Protein AF-A0A1Q6LBP8-F1 (afdb_monomer_lite)

Structure (mmCIF, N/CA/C/O backbone):
data_AF-A0A1Q6LBP8-F1
#
_entry.id   AF-A0A1Q6LBP8-F1
#
loop_
_atom_site.group_PDB
_atom_site.id
_atom_site.type_symbol
_atom_site.label_atom_id
_atom_site.label_alt_id
_atom_site.label_comp_id
_atom_site.label_asym_id
_atom_site.label_entity_id
_atom_site.label_seq_id
_atom_site.pdbx_PDB_ins_code
_atom_site.Cartn_x
_atom_site.Cartn_y
_atom_site.Cartn_z
_atom_site.occupancy
_atom_site.B_iso_or_equiv
_atom_site.auth_seq_id
_atom_site.auth_comp_id
_atom_site.auth_asym_id
_atom_site.auth_atom_id
_atom_site.pdbx_PDB_model_num
ATOM 1 N N . MET A 1 1 ? 20.857 4.014 -23.657 1.00 54.41 1 MET A N 1
ATOM 2 C CA . MET A 1 1 ? 22.178 4.628 -23.956 1.00 54.41 1 MET A CA 1
ATOM 3 C C . MET A 1 1 ? 21.878 6.087 -24.241 1.00 54.41 1 MET A C 1
ATOM 5 O O . MET A 1 1 ? 21.266 6.352 -25.264 1.00 54.41 1 MET A O 1
ATOM 9 N N . ARG A 1 2 ? 22.203 7.001 -23.316 1.00 67.88 2 ARG A N 1
ATOM 10 C CA . ARG A 1 2 ? 21.764 8.406 -23.390 1.00 67.88 2 ARG A CA 1
ATOM 11 C C . ARG A 1 2 ? 22.527 9.159 -24.475 1.00 67.88 2 ARG A C 1
ATOM 13 O O . ARG A 1 2 ? 23.544 9.774 -24.177 1.00 67.88 2 ARG A O 1
ATOM 20 N N . ALA A 1 3 ? 22.051 9.079 -25.712 1.00 84.75 3 ALA A N 1
ATOM 21 C CA . ALA A 1 3 ? 22.540 9.935 -26.779 1.00 84.75 3 ALA A CA 1
ATOM 22 C C . ALA A 1 3 ? 22.036 11.362 -26.537 1.00 84.75 3 ALA A C 1
ATOM 24 O O . ALA A 1 3 ? 20.840 11.584 -26.333 1.00 84.75 3 ALA A O 1
ATOM 25 N N . THR A 1 4 ? 22.936 12.337 -26.530 1.00 91.94 4 THR A N 1
ATOM 26 C CA . THR A 1 4 ? 22.534 13.744 -26.462 1.00 91.94 4 THR A CA 1
ATOM 27 C C . THR A 1 4 ? 22.031 14.212 -27.825 1.00 91.94 4 THR A C 1
ATOM 29 O O . THR A 1 4 ? 22.387 13.653 -28.863 1.00 91.94 4 THR A O 1
ATOM 32 N N . TYR A 1 5 ? 21.219 15.271 -27.841 1.00 92.38 5 TYR A N 1
ATOM 33 C CA . TYR A 1 5 ? 20.787 15.890 -29.095 1.00 92.38 5 TYR A CA 1
ATOM 34 C C . TYR A 1 5 ? 21.986 16.256 -29.985 1.00 92.38 5 TYR A C 1
ATOM 36 O O . TYR A 1 5 ? 21.962 15.992 -31.183 1.00 92.38 5 TYR A O 1
ATOM 44 N N . GLN A 1 6 ? 23.058 16.781 -29.381 1.00 91.94 6 GLN A N 1
ATOM 45 C CA . GLN A 1 6 ? 24.276 17.160 -30.092 1.00 91.94 6 GLN A CA 1
ATOM 46 C C . GLN A 1 6 ? 24.981 15.950 -30.720 1.00 91.94 6 GLN A C 1
ATOM 48 O O . GLN A 1 6 ? 25.321 15.980 -31.897 1.00 91.94 6 GLN A O 1
ATOM 53 N N . GLU A 1 7 ? 25.109 14.842 -29.988 1.00 92.56 7 GLU A N 1
ATOM 54 C CA . GLU A 1 7 ? 25.683 13.604 -30.532 1.00 92.56 7 GLU A CA 1
ATOM 55 C C . GLU A 1 7 ? 24.862 13.040 -31.699 1.00 92.56 7 GLU A C 1
ATOM 57 O O . GLU A 1 7 ? 25.430 12.486 -32.641 1.00 92.56 7 GLU A O 1
ATOM 62 N N . ILE A 1 8 ? 23.531 13.162 -31.651 1.00 92.75 8 ILE A N 1
ATOM 63 C CA . ILE A 1 8 ? 22.650 12.747 -32.750 1.00 92.75 8 ILE A CA 1
ATOM 64 C C . ILE A 1 8 ? 22.878 13.645 -33.965 1.00 92.75 8 ILE A C 1
ATOM 66 O O . ILE A 1 8 ? 23.109 13.129 -35.059 1.00 92.75 8 ILE A O 1
ATOM 70 N N . THR A 1 9 ? 22.873 14.970 -33.786 1.00 92.00 9 THR A N 1
ATOM 71 C CA . THR A 1 9 ? 23.117 15.903 -34.892 1.00 92.00 9 THR A CA 1
ATOM 72 C C . THR A 1 9 ? 24.504 15.726 -35.498 1.00 92.00 9 THR A C 1
ATOM 74 O O . THR A 1 9 ? 24.627 15.730 -36.720 1.00 92.00 9 THR A O 1
ATOM 77 N N . ASP A 1 10 ? 25.531 15.503 -34.678 1.00 92.00 10 ASP A N 1
ATOM 78 C CA . ASP A 1 10 ? 26.909 15.328 -35.141 1.00 92.00 10 ASP A CA 1
ATOM 79 C C . ASP A 1 10 ? 27.056 14.030 -35.943 1.00 92.00 10 ASP A C 1
ATOM 81 O O . ASP A 1 10 ? 27.633 14.040 -37.030 1.00 92.00 10 ASP A O 1
ATOM 85 N N . LYS A 1 11 ? 26.450 12.926 -35.480 1.00 92.56 11 LYS A N 1
ATOM 86 C CA . LYS A 1 11 ? 26.413 11.660 -36.232 1.00 92.56 11 LYS A CA 1
ATOM 87 C C . LYS A 1 11 ? 25.665 11.792 -37.554 1.00 92.56 11 LYS A C 1
ATOM 89 O O . LYS A 1 11 ? 26.131 11.275 -38.565 1.00 92.56 11 LYS A O 1
ATOM 94 N N . MET A 1 12 ? 24.521 12.477 -37.560 1.00 92.31 12 MET A N 1
ATOM 95 C CA . MET A 1 12 ? 23.746 12.712 -38.783 1.00 92.31 12 MET A CA 1
ATOM 96 C C . MET A 1 12 ? 24.530 13.554 -39.794 1.00 92.31 12 MET A C 1
ATOM 98 O O . MET A 1 12 ? 24.535 13.236 -40.980 1.00 92.31 12 MET A O 1
ATOM 102 N N . ARG A 1 13 ? 25.212 14.608 -39.331 1.00 91.06 13 ARG A N 1
ATOM 103 C CA . ARG A 1 13 ? 26.040 15.484 -40.172 1.00 91.06 13 ARG A CA 1
ATOM 104 C C . ARG A 1 13 ? 27.257 14.756 -40.729 1.00 91.06 13 ARG A C 1
ATOM 106 O O . ARG A 1 13 ? 27.530 14.891 -41.916 1.00 91.06 13 ARG A O 1
ATOM 113 N N . ALA A 1 14 ? 27.943 13.963 -39.905 1.00 92.31 14 ALA A N 1
ATOM 114 C CA . ALA A 1 14 ? 29.064 13.138 -40.345 1.00 92.31 14 ALA A CA 1
ATOM 115 C C . ALA A 1 14 ? 28.626 12.136 -41.424 1.00 92.31 14 ALA A C 1
ATOM 117 O O . ALA A 1 14 ? 29.206 12.111 -42.502 1.00 92.31 14 ALA A O 1
ATOM 118 N N . ALA A 1 15 ? 27.534 11.399 -41.188 1.00 92.12 15 ALA A N 1
ATOM 119 C CA . ALA A 1 15 ? 27.007 10.439 -42.158 1.00 92.12 15 ALA A CA 1
ATOM 120 C C . ALA A 1 15 ? 26.568 11.097 -43.480 1.00 92.12 15 ALA A C 1
ATOM 122 O O . ALA A 1 15 ? 26.724 10.504 -44.545 1.00 92.12 15 ALA A O 1
ATOM 123 N N . PHE A 1 16 ? 26.027 12.318 -43.428 1.00 91.50 16 PHE A N 1
ATOM 124 C CA . PHE A 1 16 ? 25.689 13.079 -44.630 1.00 91.50 16 PHE A CA 1
ATOM 125 C C . PHE A 1 16 ? 26.940 13.513 -45.402 1.00 91.50 16 PHE A C 1
ATOM 127 O O . PHE A 1 16 ? 27.018 13.293 -46.610 1.00 91.50 16 PHE A O 1
ATOM 134 N N . PHE A 1 17 ? 27.937 14.065 -44.704 1.00 92.25 17 PHE A N 1
ATOM 135 C CA . PHE A 1 17 ? 29.205 14.463 -45.312 1.00 92.25 17 PHE A CA 1
ATOM 136 C C . PHE A 1 17 ? 29.926 13.271 -45.955 1.00 92.25 17 PHE A C 1
ATOM 138 O O . PHE A 1 17 ? 30.396 13.384 -47.082 1.00 92.25 17 PHE A O 1
ATOM 145 N N . ASP A 1 18 ? 29.944 12.110 -45.301 1.00 93.75 18 ASP A N 1
ATOM 146 C CA . ASP A 1 18 ? 30.548 10.893 -45.855 1.00 93.75 18 ASP A CA 1
ATOM 147 C C . ASP A 1 18 ? 29.831 10.405 -47.129 1.00 93.75 18 ASP A C 1
ATOM 149 O O . ASP A 1 18 ? 30.452 9.794 -47.999 1.00 93.75 18 ASP A O 1
ATOM 153 N N . ALA A 1 19 ? 28.529 10.678 -47.261 1.00 92.44 19 ALA A N 1
ATOM 154 C CA . ALA A 1 19 ? 27.726 10.239 -48.398 1.00 92.44 19 ALA A CA 1
ATOM 155 C C . ALA A 1 19 ? 27.832 11.160 -49.626 1.00 92.44 19 ALA A C 1
ATOM 157 O O . ALA A 1 19 ? 27.788 10.663 -50.752 1.00 92.44 19 ALA A O 1
ATOM 158 N N . CYS A 1 20 ? 27.936 12.482 -49.440 1.00 91.19 20 CYS A N 1
ATOM 159 C CA . CYS A 1 20 ? 27.901 13.442 -50.555 1.00 91.19 20 CYS A CA 1
ATOM 160 C C . CYS A 1 20 ? 29.020 14.497 -50.561 1.00 91.19 20 CYS A C 1
ATOM 162 O O . CYS A 1 20 ? 29.106 15.269 -51.511 1.00 91.19 20 CYS A O 1
ATOM 164 N N . GLY A 1 21 ? 29.880 14.542 -49.542 1.00 89.12 21 GLY A N 1
ATOM 165 C CA . GLY A 1 21 ? 30.997 15.489 -49.431 1.00 89.12 21 GLY A CA 1
ATOM 166 C C . GLY A 1 21 ? 30.598 16.929 -49.086 1.00 89.12 21 GLY A C 1
ATOM 167 O O . GLY A 1 21 ? 31.465 17.798 -49.006 1.00 89.12 21 GLY A O 1
ATOM 168 N N . GLU A 1 22 ? 29.310 17.196 -48.867 1.00 87.62 22 GLU A N 1
ATOM 169 C CA . GLU A 1 22 ? 28.782 18.518 -48.519 1.00 87.62 22 GLU A CA 1
ATOM 170 C C . GLU A 1 22 ? 28.437 18.610 -47.031 1.00 87.62 22 GLU A C 1
ATOM 172 O O . GLU A 1 22 ? 28.137 17.608 -46.377 1.00 87.62 22 GLU A O 1
ATOM 177 N N . LYS A 1 23 ? 28.453 19.828 -46.477 1.00 86.69 23 LYS A N 1
ATOM 178 C CA . LYS A 1 23 ? 28.042 20.074 -45.092 1.00 86.69 23 LYS A CA 1
ATOM 179 C C . LYS A 1 23 ? 26.621 20.640 -45.064 1.00 86.69 23 LYS A C 1
ATOM 181 O O . LYS A 1 23 ? 26.371 21.653 -45.712 1.00 86.69 23 LYS A O 1
ATOM 186 N N . PRO A 1 24 ? 25.698 20.074 -44.260 1.00 82.12 24 PRO A N 1
ATOM 187 C CA . PRO A 1 24 ? 24.334 20.595 -44.153 1.00 82.12 24 PRO A CA 1
ATOM 188 C C . PRO A 1 24 ? 24.275 22.054 -43.687 1.00 82.12 24 PRO A C 1
ATOM 190 O O . PRO A 1 24 ? 23.343 22.768 -44.033 1.00 82.12 24 PRO A O 1
ATOM 193 N N . GLU A 1 25 ? 25.273 22.496 -42.918 1.00 83.38 25 GLU A N 1
ATOM 194 C CA . GLU A 1 25 ? 25.382 23.857 -42.373 1.00 83.38 25 GLU A CA 1
ATOM 195 C C . GLU A 1 25 ? 25.529 24.928 -43.458 1.00 83.38 25 GLU A C 1
ATOM 197 O O . GLU A 1 25 ? 25.097 26.063 -43.264 1.00 83.38 25 GLU A O 1
ATOM 202 N N . ASP A 1 26 ? 26.076 24.548 -44.614 1.00 86.50 26 ASP A N 1
ATOM 203 C CA . ASP A 1 26 ? 26.239 25.434 -45.763 1.00 86.50 26 ASP A CA 1
ATOM 204 C C . ASP A 1 26 ? 24.917 25.581 -46.557 1.00 86.50 26 ASP A C 1
ATOM 206 O O . ASP A 1 26 ? 24.822 26.397 -47.475 1.00 86.50 26 ASP A O 1
ATOM 210 N N . LEU A 1 27 ? 23.870 24.823 -46.186 1.00 87.31 27 LEU A N 1
ATOM 211 C CA . LEU A 1 27 ? 22.571 24.734 -46.861 1.00 87.31 27 LEU A CA 1
ATOM 212 C C . LEU A 1 27 ? 21.407 24.989 -45.870 1.00 87.31 27 LEU A C 1
ATOM 214 O O . LEU A 1 27 ? 20.879 24.048 -45.273 1.00 87.31 27 LEU A O 1
ATOM 218 N N . PRO A 1 28 ? 20.924 26.239 -45.711 1.00 85.44 28 PRO A N 1
ATOM 219 C CA . PRO A 1 28 ? 20.000 26.621 -44.630 1.00 85.44 28 PRO A CA 1
ATOM 220 C C . PRO A 1 28 ? 18.673 25.842 -44.570 1.00 85.44 28 PRO A C 1
ATOM 222 O O . PRO A 1 28 ? 18.202 25.468 -43.489 1.00 85.44 28 PRO A O 1
ATOM 225 N N . GLU A 1 29 ? 18.054 25.571 -45.723 1.00 88.56 29 GLU A N 1
ATOM 226 C CA . GLU A 1 29 ? 16.815 24.781 -45.780 1.00 88.56 29 GLU A CA 1
ATOM 227 C C . GLU A 1 29 ? 17.049 23.319 -45.387 1.00 88.56 29 GLU A C 1
ATOM 229 O O . GLU A 1 29 ? 16.186 22.689 -44.768 1.00 88.56 29 GLU A O 1
ATOM 234 N N . LEU A 1 30 ? 18.223 22.783 -45.724 1.00 88.25 30 LEU A N 1
ATOM 235 C CA . LEU A 1 30 ? 18.599 21.419 -45.397 1.00 88.25 30 LEU A CA 1
ATOM 236 C C . LEU A 1 30 ? 18.942 21.293 -43.908 1.00 88.25 30 LEU A C 1
ATOM 238 O O . LEU A 1 30 ? 18.409 20.390 -43.266 1.00 88.25 30 LEU A O 1
ATOM 242 N N . ASP A 1 31 ? 19.720 22.218 -43.327 1.00 85.50 31 ASP A N 1
ATOM 243 C CA . ASP A 1 31 ? 20.015 22.234 -41.879 1.00 85.50 31 ASP A CA 1
ATOM 244 C C . ASP A 1 31 ? 18.724 22.283 -41.045 1.00 85.50 31 ASP A C 1
ATOM 246 O O . ASP A 1 31 ? 18.586 21.559 -40.058 1.00 85.50 31 ASP A O 1
ATOM 250 N N . THR A 1 32 ? 17.723 23.054 -41.484 1.00 88.88 32 THR A N 1
ATOM 251 C CA . THR A 1 32 ? 16.415 23.123 -40.808 1.00 88.88 32 THR A CA 1
ATOM 252 C C . THR A 1 32 ? 15.698 21.767 -40.807 1.00 88.88 32 THR A C 1
ATOM 254 O O . THR A 1 32 ? 15.194 21.328 -39.770 1.00 88.88 32 THR A O 1
ATOM 257 N N . ARG A 1 33 ? 15.687 21.060 -41.946 1.00 90.56 33 ARG A N 1
ATOM 258 C CA . ARG A 1 33 ? 15.118 19.702 -42.039 1.00 90.56 33 ARG A CA 1
ATOM 259 C C . ARG A 1 33 ? 15.908 18.705 -41.190 1.00 90.56 33 ARG A C 1
ATOM 261 O O . ARG A 1 33 ? 15.302 17.889 -40.501 1.00 90.56 33 ARG A O 1
ATOM 268 N N . PHE A 1 34 ? 17.238 18.808 -41.178 1.00 90.00 34 PHE A N 1
ATOM 269 C CA . PHE A 1 34 ? 18.113 17.987 -40.336 1.00 90.00 34 PHE A CA 1
ATOM 270 C C . PHE A 1 34 ? 17.789 18.146 -38.852 1.00 90.00 34 PHE A C 1
ATOM 272 O O . PHE A 1 34 ? 17.648 17.144 -38.155 1.00 90.00 34 PHE A O 1
ATOM 279 N N . ARG A 1 35 ? 17.614 19.383 -38.374 1.00 89.62 35 ARG A N 1
ATOM 280 C CA . ARG A 1 35 ? 17.229 19.653 -36.980 1.00 89.62 35 ARG A CA 1
ATOM 281 C C . ARG A 1 35 ? 15.871 19.057 -36.637 1.00 89.62 35 ARG A C 1
ATOM 283 O O . ARG A 1 35 ? 15.750 18.424 -35.597 1.00 89.62 35 ARG A O 1
ATOM 290 N N . SER A 1 36 ? 14.879 19.197 -37.520 1.00 93.44 36 SER A N 1
ATOM 291 C CA . SER A 1 36 ? 13.551 18.605 -37.310 1.00 93.44 36 SER A CA 1
ATOM 292 C C . SER A 1 36 ? 13.620 17.082 -37.168 1.00 93.44 36 SER A C 1
ATOM 294 O O . SER A 1 36 ? 13.051 16.535 -36.226 1.00 93.44 36 SER A O 1
ATOM 296 N N . VAL A 1 37 ? 14.368 16.398 -38.040 1.00 94.69 37 VAL A N 1
ATOM 297 C CA . VAL A 1 37 ? 14.565 14.942 -37.937 1.00 94.69 37 VAL A CA 1
ATOM 298 C C . VAL A 1 37 ? 15.352 14.578 -36.674 1.00 94.69 37 VAL A C 1
ATOM 300 O O . VAL A 1 37 ? 14.992 13.630 -35.979 1.00 94.69 37 VAL A O 1
ATOM 303 N N . ALA A 1 38 ? 16.394 15.340 -36.335 1.00 93.62 38 ALA A N 1
ATOM 304 C CA . ALA A 1 38 ? 17.178 15.119 -35.123 1.00 93.62 38 ALA A CA 1
ATOM 305 C C . ALA A 1 38 ? 16.333 15.268 -33.848 1.00 93.62 38 ALA A C 1
ATOM 307 O O . ALA A 1 38 ? 16.543 14.522 -32.894 1.00 93.62 38 ALA A O 1
ATOM 308 N N . THR A 1 39 ? 15.359 16.188 -33.824 1.00 94.62 39 THR A N 1
ATOM 309 C CA . THR A 1 39 ? 14.414 16.335 -32.707 1.00 94.62 39 THR A CA 1
ATOM 310 C C . THR A 1 39 ? 13.574 15.075 -32.515 1.00 94.62 39 THR A C 1
ATOM 312 O O . THR A 1 39 ? 13.506 14.569 -31.396 1.00 94.62 39 THR A O 1
ATOM 315 N N . GLU A 1 40 ? 12.998 14.527 -33.587 1.00 95.69 40 GLU A N 1
ATOM 316 C CA . GLU A 1 40 ? 12.201 13.294 -33.515 1.00 95.69 40 GLU A CA 1
ATOM 317 C C . GLU A 1 40 ? 13.053 12.080 -33.111 1.00 95.69 40 GLU A C 1
ATOM 319 O O . GLU A 1 40 ? 12.656 11.287 -32.256 1.00 95.69 40 GLU A O 1
ATOM 324 N N . LEU A 1 41 ? 14.271 11.959 -33.652 1.00 94.12 41 LEU A N 1
ATOM 325 C CA . LEU A 1 41 ? 15.212 10.904 -33.258 1.00 94.12 41 LEU A CA 1
ATOM 326 C C . LEU A 1 41 ? 15.633 11.025 -31.791 1.00 94.12 41 LEU A C 1
ATOM 328 O O . LEU A 1 41 ? 15.742 10.017 -31.090 1.00 94.12 41 LEU A O 1
ATOM 332 N N . TYR A 1 42 ? 15.842 12.250 -31.306 1.00 94.44 42 TYR A N 1
ATOM 333 C CA . TYR A 1 42 ? 16.131 12.491 -29.900 1.00 94.44 42 TYR A CA 1
ATOM 334 C C . TYR A 1 42 ? 14.941 12.109 -29.016 1.00 94.44 42 TYR A C 1
ATOM 336 O O . TYR A 1 42 ? 15.129 11.368 -28.050 1.00 94.44 42 TYR A O 1
ATOM 344 N N . ALA A 1 43 ? 13.720 12.519 -29.368 1.00 93.75 43 ALA A N 1
ATOM 345 C CA . ALA A 1 43 ? 12.510 12.127 -28.648 1.00 93.75 43 ALA A CA 1
ATOM 346 C C . ALA A 1 43 ? 12.359 10.596 -28.576 1.00 93.75 43 ALA A C 1
ATOM 348 O O . ALA A 1 43 ? 12.106 10.048 -27.499 1.00 93.75 43 ALA A O 1
ATOM 349 N N . LEU A 1 44 ? 12.610 9.894 -29.687 1.00 94.38 44 LEU A N 1
ATOM 350 C CA . LEU A 1 44 ? 12.602 8.433 -29.731 1.00 94.38 44 LEU A CA 1
ATOM 351 C C . LEU A 1 44 ? 13.689 7.819 -28.834 1.00 94.38 44 LEU A C 1
ATOM 353 O O . LEU A 1 44 ? 13.424 6.833 -28.149 1.00 94.38 44 LEU A O 1
ATOM 357 N N . SER A 1 45 ? 14.890 8.404 -28.791 1.00 92.81 45 SER A N 1
ATOM 358 C CA . SER A 1 45 ? 15.970 7.943 -27.906 1.00 92.81 45 SER A CA 1
ATOM 359 C C . SER A 1 45 ? 15.614 8.089 -26.424 1.00 92.81 45 SER A C 1
ATOM 361 O O . SER A 1 45 ? 15.816 7.156 -25.648 1.00 92.81 45 SER A O 1
ATOM 363 N N . VAL A 1 46 ? 14.993 9.210 -26.040 1.00 92.56 46 VAL A N 1
ATOM 364 C CA . VAL A 1 46 ? 14.520 9.458 -24.669 1.00 92.56 46 VAL A CA 1
ATOM 365 C C . VAL A 1 46 ? 13.402 8.488 -24.296 1.00 92.56 46 VAL A C 1
ATOM 367 O O . VAL A 1 46 ? 13.402 7.947 -23.189 1.00 92.56 46 VAL A O 1
ATOM 370 N N . PHE A 1 47 ? 12.472 8.221 -25.215 1.00 92.44 47 PHE A N 1
ATOM 371 C CA . PHE A 1 47 ? 11.444 7.205 -25.011 1.00 92.44 47 PHE A CA 1
ATOM 372 C C . PHE A 1 47 ? 12.051 5.803 -24.870 1.00 92.44 47 PHE A C 1
ATOM 374 O O . PHE A 1 47 ? 11.676 5.065 -23.963 1.00 92.44 47 PHE A O 1
ATOM 381 N N . GLY A 1 48 ? 13.035 5.453 -25.702 1.00 92.38 48 GLY A N 1
ATOM 382 C CA . GLY A 1 48 ? 13.773 4.195 -25.600 1.00 92.38 48 GLY A CA 1
ATOM 383 C C . GLY A 1 48 ? 14.465 4.028 -24.246 1.00 92.38 48 GLY A C 1
ATOM 384 O O . GLY A 1 48 ? 14.345 2.977 -23.621 1.00 92.38 48 GLY A O 1
ATOM 385 N N . ASP A 1 49 ? 15.113 5.080 -23.741 1.00 90.50 49 ASP A N 1
ATOM 386 C CA . ASP A 1 49 ? 15.712 5.087 -22.402 1.00 90.50 49 ASP A CA 1
ATOM 387 C C . ASP A 1 49 ? 14.648 4.957 -21.297 1.00 90.50 49 ASP A C 1
ATOM 389 O O . ASP A 1 49 ? 14.863 4.249 -20.308 1.00 90.50 49 ASP A O 1
ATOM 393 N N . HIS A 1 50 ? 13.487 5.602 -21.457 1.00 91.31 50 HIS A N 1
ATOM 394 C CA . HIS A 1 50 ? 12.367 5.437 -20.535 1.00 91.31 50 HIS A CA 1
ATOM 395 C C . HIS A 1 50 ? 11.898 3.979 -20.505 1.00 91.31 50 HIS A C 1
ATOM 397 O O . HIS A 1 50 ? 11.892 3.386 -19.428 1.00 91.31 50 HIS A O 1
ATOM 403 N N . VAL A 1 51 ? 11.605 3.375 -21.659 1.00 93.00 51 VAL A N 1
ATOM 404 C CA . VAL A 1 51 ? 11.204 1.963 -21.765 1.00 93.00 51 VAL A CA 1
ATOM 405 C C . VAL A 1 51 ? 12.267 1.052 -21.155 1.00 93.00 51 VAL A C 1
ATOM 407 O O . VAL A 1 51 ? 11.936 0.196 -20.339 1.00 93.00 51 VAL A O 1
ATOM 410 N N . GLN A 1 52 ? 13.549 1.281 -21.459 1.00 92.56 52 GLN A N 1
ATOM 411 C CA . GLN A 1 52 ? 14.655 0.512 -20.888 1.00 92.56 52 GLN A CA 1
ATOM 412 C C . GLN A 1 52 ? 14.682 0.612 -19.354 1.00 92.56 52 GLN A C 1
ATOM 414 O O . GLN A 1 52 ? 14.897 -0.389 -18.674 1.00 92.56 52 GLN A O 1
ATOM 419 N N . SER A 1 53 ? 14.409 1.793 -18.789 1.00 92.75 53 SER A N 1
ATOM 420 C CA . SER A 1 53 ? 14.318 1.974 -17.334 1.00 92.75 53 SER A CA 1
ATOM 421 C C . SER A 1 53 ? 13.111 1.276 -16.695 1.00 92.75 53 SER A C 1
ATOM 423 O O . SER A 1 53 ? 13.122 1.049 -15.489 1.00 92.75 53 SER A O 1
ATOM 425 N N . GLN A 1 54 ? 12.089 0.903 -17.468 1.00 94.12 54 GLN A N 1
ATOM 426 C CA . GLN A 1 54 ? 10.928 0.162 -16.965 1.00 94.12 54 GLN A CA 1
ATOM 427 C C . GLN A 1 54 ? 11.101 -1.366 -17.037 1.00 94.12 54 GLN A C 1
ATOM 429 O O . GLN A 1 54 ? 10.284 -2.096 -16.480 1.00 94.12 54 GLN A O 1
ATOM 434 N N . VAL A 1 55 ? 12.164 -1.868 -17.680 1.00 92.94 55 VAL A N 1
ATOM 435 C CA . VAL A 1 55 ? 12.397 -3.315 -17.873 1.00 92.94 55 VAL A CA 1
ATOM 436 C C . VAL A 1 55 ? 12.585 -4.059 -16.552 1.00 92.94 55 VAL A C 1
ATOM 438 O O . VAL A 1 55 ? 12.119 -5.186 -16.418 1.00 92.94 55 VAL A O 1
ATOM 441 N N . PHE A 1 56 ? 13.248 -3.446 -15.571 1.00 91.50 56 PHE A N 1
ATOM 442 C CA . PHE A 1 56 ? 13.535 -4.078 -14.285 1.00 91.50 56 PHE A CA 1
ATOM 443 C C . PHE A 1 56 ? 12.742 -3.417 -13.161 1.00 91.50 56 PHE A C 1
ATOM 445 O O . PHE A 1 56 ? 12.689 -2.191 -13.081 1.00 91.50 56 PHE A O 1
ATOM 452 N N . ALA A 1 57 ? 12.206 -4.218 -12.235 1.00 91.12 57 ALA A N 1
ATOM 453 C CA . ALA A 1 57 ? 11.499 -3.719 -11.051 1.00 91.12 57 ALA A CA 1
ATOM 454 C C . ALA A 1 57 ? 12.345 -2.737 -10.211 1.00 91.12 57 ALA A C 1
ATOM 456 O O . ALA A 1 57 ? 11.812 -1.817 -9.587 1.00 91.12 57 ALA A O 1
ATOM 457 N N . ASP A 1 58 ? 13.673 -2.893 -10.227 1.00 90.44 58 ASP A N 1
ATOM 458 C CA . ASP A 1 58 ? 14.586 -2.006 -9.503 1.00 90.44 58 ASP A CA 1
ATOM 459 C C . ASP A 1 58 ? 14.554 -0.555 -10.024 1.00 90.44 58 ASP A C 1
ATOM 461 O O . ASP A 1 58 ? 14.639 0.405 -9.259 1.00 90.44 58 ASP A O 1
ATOM 465 N N . THR A 1 59 ? 14.339 -0.373 -11.328 1.00 93.06 59 THR A N 1
ATOM 466 C CA . THR A 1 59 ? 14.332 0.946 -11.978 1.00 93.06 59 THR A CA 1
ATOM 467 C C . THR A 1 59 ? 12.936 1.423 -12.381 1.00 93.06 59 THR A C 1
ATOM 469 O O . THR A 1 59 ? 12.724 2.634 -12.506 1.00 93.06 59 THR A O 1
ATOM 472 N N . ALA A 1 60 ? 11.979 0.502 -12.531 1.00 95.31 60 ALA A N 1
ATOM 473 C CA . ALA A 1 60 ? 10.610 0.789 -12.937 1.00 95.31 60 ALA A CA 1
ATOM 474 C C . ALA A 1 60 ? 9.867 1.673 -11.923 1.00 95.31 60 ALA A C 1
ATOM 476 O O . ALA A 1 60 ? 10.173 1.681 -10.723 1.00 95.31 60 ALA A O 1
ATOM 477 N N . ARG A 1 61 ? 8.882 2.436 -12.405 1.00 95.31 61 ARG A N 1
ATOM 478 C CA . ARG A 1 61 ? 8.090 3.394 -11.617 1.00 95.31 61 ARG A CA 1
ATOM 479 C C . ARG A 1 61 ? 6.617 3.345 -12.004 1.00 95.31 61 ARG A C 1
ATOM 481 O O . ARG A 1 61 ? 6.273 2.928 -13.106 1.00 95.31 61 ARG A O 1
ATOM 488 N N . GLY A 1 62 ? 5.751 3.803 -11.102 1.00 94.69 62 GLY A N 1
ATOM 489 C CA . GLY A 1 62 ? 4.311 3.896 -11.349 1.00 94.69 62 GLY A CA 1
ATOM 490 C C . GLY A 1 62 ? 3.707 2.587 -11.873 1.00 94.69 62 GLY A C 1
ATOM 491 O O . GLY A 1 62 ? 3.942 1.520 -11.309 1.00 94.69 62 GLY A O 1
ATOM 492 N N . ALA A 1 63 ? 2.958 2.675 -12.976 1.00 95.25 63 ALA A N 1
ATOM 493 C CA . ALA A 1 63 ? 2.208 1.552 -13.539 1.00 95.25 63 ALA A CA 1
ATOM 494 C C . ALA A 1 63 ? 3.090 0.393 -14.046 1.00 95.25 63 ALA A C 1
ATOM 496 O O . ALA A 1 63 ? 2.661 -0.759 -14.012 1.00 95.25 63 ALA A O 1
ATOM 497 N N . ASP A 1 64 ? 4.311 0.663 -14.514 1.00 96.19 64 ASP A N 1
ATOM 498 C CA . ASP A 1 64 ? 5.260 -0.392 -14.893 1.00 96.19 64 ASP A CA 1
ATOM 499 C C . ASP A 1 64 ? 5.725 -1.184 -13.669 1.00 96.19 64 ASP A C 1
ATOM 501 O O . ASP A 1 64 ? 5.769 -2.412 -13.706 1.00 96.19 64 ASP A O 1
ATOM 505 N N . LEU A 1 65 ? 6.005 -0.500 -12.555 1.00 96.69 65 LEU A N 1
ATOM 506 C CA . LEU A 1 65 ? 6.344 -1.166 -11.296 1.00 96.69 65 LEU A CA 1
ATOM 507 C C . LEU A 1 65 ? 5.164 -1.982 -10.751 1.00 96.69 65 LEU A C 1
ATOM 509 O O . LEU A 1 65 ? 5.368 -3.058 -10.196 1.00 96.69 65 LEU A O 1
ATOM 513 N N . ASP A 1 66 ? 3.936 -1.498 -10.941 1.00 96.75 66 ASP A N 1
ATOM 514 C CA . ASP A 1 66 ? 2.723 -2.231 -10.563 1.00 96.75 66 ASP A CA 1
ATOM 515 C C . ASP A 1 66 ? 2.551 -3.522 -11.374 1.00 96.75 66 ASP A C 1
ATOM 517 O O . ASP A 1 66 ? 2.111 -4.533 -10.827 1.00 96.75 66 ASP A O 1
ATOM 521 N N . ARG A 1 67 ? 2.947 -3.523 -12.655 1.00 95.69 67 ARG A N 1
ATOM 522 C CA . ARG A 1 67 ? 2.992 -4.745 -13.474 1.00 95.69 67 ARG A CA 1
ATOM 523 C C . ARG A 1 67 ? 4.023 -5.741 -12.945 1.00 95.69 67 ARG A C 1
ATOM 525 O O . ARG A 1 67 ? 3.670 -6.892 -12.718 1.00 95.69 67 ARG A O 1
ATOM 532 N N . HIS A 1 68 ? 5.237 -5.284 -12.630 1.00 95.69 68 HIS A N 1
ATOM 533 C CA . HIS A 1 68 ? 6.253 -6.133 -11.986 1.00 95.69 68 HIS A CA 1
ATOM 534 C C . HIS A 1 68 ? 5.785 -6.692 -10.637 1.00 95.69 68 HIS A C 1
ATOM 536 O O . HIS A 1 68 ? 6.104 -7.826 -10.287 1.00 95.69 68 HIS A O 1
ATOM 542 N N . ALA A 1 69 ? 5.019 -5.914 -9.866 1.00 95.88 69 ALA A N 1
ATOM 543 C CA . ALA A 1 69 ? 4.408 -6.399 -8.633 1.00 95.88 69 ALA A CA 1
ATOM 544 C C . ALA A 1 69 ? 3.410 -7.532 -8.908 1.00 95.88 69 ALA A C 1
ATOM 546 O O . ALA A 1 69 ? 3.445 -8.551 -8.217 1.00 95.88 69 ALA A O 1
ATOM 547 N N . ALA A 1 70 ? 2.561 -7.376 -9.926 1.00 95.06 70 ALA A N 1
ATOM 548 C CA . ALA A 1 70 ? 1.579 -8.385 -10.306 1.00 95.06 70 ALA A CA 1
ATOM 549 C C . ALA A 1 70 ? 2.238 -9.709 -10.730 1.00 95.06 70 ALA A C 1
ATOM 551 O O . ALA A 1 70 ? 1.745 -10.770 -10.345 1.00 95.06 70 ALA A O 1
ATOM 552 N N . ASP A 1 71 ? 3.382 -9.657 -11.422 1.00 92.06 71 ASP A N 1
ATOM 553 C CA . ASP A 1 71 ? 4.137 -10.848 -11.845 1.00 92.06 71 ASP A CA 1
ATOM 554 C C . ASP A 1 71 ? 4.616 -11.708 -10.662 1.00 92.06 71 ASP A C 1
ATOM 556 O O . ASP A 1 71 ? 4.732 -12.928 -10.778 1.00 92.06 71 ASP A O 1
ATOM 560 N N . VAL A 1 72 ? 4.850 -11.094 -9.496 1.00 90.56 72 VAL A N 1
ATOM 561 C CA . VAL A 1 72 ? 5.223 -11.791 -8.250 1.00 90.56 72 VAL A CA 1
ATOM 562 C C . VAL A 1 72 ? 4.043 -11.973 -7.284 1.00 90.56 72 VAL A C 1
ATOM 564 O O . VAL A 1 72 ? 4.239 -12.275 -6.106 1.00 90.56 72 VAL A O 1
ATOM 567 N N . GLY A 1 73 ? 2.808 -11.783 -7.759 1.00 90.56 73 GLY A N 1
ATOM 568 C CA . GLY A 1 73 ? 1.588 -11.953 -6.965 1.00 90.56 73 GLY A CA 1
ATOM 569 C C . GLY A 1 73 ? 1.348 -10.857 -5.921 1.00 90.56 73 GLY A C 1
ATOM 570 O O . GLY A 1 73 ? 0.574 -11.051 -4.983 1.00 90.56 73 GLY A O 1
ATOM 571 N N . LEU A 1 74 ? 2.007 -9.706 -6.052 1.00 93.62 74 LEU A N 1
ATOM 572 C CA . LEU A 1 74 ? 1.808 -8.550 -5.187 1.00 93.62 74 LEU A CA 1
ATOM 573 C C . LEU A 1 74 ? 0.864 -7.532 -5.832 1.00 93.62 74 LEU A C 1
ATOM 575 O O . LEU A 1 74 ? 0.819 -7.347 -7.042 1.00 93.62 74 LEU A O 1
ATOM 579 N N . GLN A 1 75 ? 0.149 -6.803 -4.979 1.00 95.50 75 GLN A N 1
ATOM 580 C CA . GLN A 1 75 ? -0.590 -5.603 -5.357 1.00 95.50 75 GLN A CA 1
ATOM 581 C C . GLN A 1 75 ? -0.137 -4.426 -4.492 1.00 95.50 75 GLN A C 1
ATOM 583 O O . GLN A 1 75 ? 0.196 -4.594 -3.304 1.00 95.50 75 GLN A O 1
ATOM 588 N N . ARG A 1 76 ? -0.132 -3.232 -5.097 1.00 96.06 76 ARG A N 1
ATOM 589 C CA . ARG A 1 76 ? 0.159 -1.985 -4.391 1.00 96.06 76 ARG A CA 1
ATOM 590 C C . ARG A 1 76 ? -0.902 -1.741 -3.330 1.00 96.06 76 ARG A C 1
ATOM 592 O O . ARG A 1 76 ? -2.100 -1.814 -3.602 1.00 96.06 76 ARG A O 1
ATOM 599 N N . LYS A 1 77 ? -0.467 -1.417 -2.114 1.00 94.38 77 LYS A N 1
ATOM 600 C CA . LYS A 1 77 ? -1.404 -1.044 -1.052 1.00 94.38 77 LYS A CA 1
ATOM 601 C C . LYS A 1 77 ? -2.000 0.328 -1.359 1.00 94.38 77 LYS A C 1
ATOM 603 O O . LYS A 1 77 ? -1.282 1.322 -1.487 1.00 94.38 77 LYS A O 1
ATOM 608 N N . GLY A 1 78 ? -3.325 0.365 -1.473 1.00 93.50 78 GLY A N 1
ATOM 609 C CA . GLY A 1 78 ? -4.080 1.608 -1.575 1.00 93.50 78 GLY A CA 1
ATOM 610 C C . GLY A 1 78 ? -4.050 2.401 -0.268 1.00 93.50 78 GLY A C 1
ATOM 611 O O . GLY A 1 78 ? -3.723 1.870 0.792 1.00 93.50 78 GLY A O 1
ATOM 612 N N . ALA A 1 79 ? -4.422 3.676 -0.347 1.00 94.50 79 ALA A N 1
ATOM 613 C CA . ALA A 1 79 ? -4.577 4.496 0.846 1.00 94.50 79 ALA A CA 1
ATOM 614 C C . ALA A 1 79 ? -5.818 4.068 1.642 1.00 94.50 79 ALA A C 1
ATOM 616 O O . ALA A 1 79 ? -6.887 3.836 1.067 1.00 94.50 79 ALA A O 1
ATOM 617 N N . SER A 1 80 ? -5.697 4.039 2.964 1.00 94.44 80 SER A N 1
ATOM 618 C CA . SER A 1 80 ? -6.772 3.704 3.898 1.00 94.44 80 SER A CA 1
ATOM 619 C C . SER A 1 80 ? -7.040 4.869 4.847 1.00 94.44 80 SER A C 1
ATOM 621 O O . SER A 1 80 ? -6.123 5.581 5.261 1.00 94.44 80 SER A O 1
ATOM 623 N N . ALA A 1 81 ? -8.317 5.089 5.160 1.00 95.31 81 ALA A N 1
ATOM 624 C CA . ALA A 1 81 ? -8.727 6.075 6.153 1.00 95.31 81 ALA A CA 1
ATOM 625 C C . ALA A 1 81 ? -8.544 5.499 7.561 1.00 95.31 81 ALA A C 1
ATOM 627 O O . ALA A 1 81 ? -8.769 4.308 7.783 1.00 95.31 81 ALA A O 1
ATOM 628 N N . ALA A 1 82 ? -8.163 6.351 8.509 1.00 95.38 82 ALA A N 1
ATOM 629 C CA . ALA A 1 82 ? -8.211 5.995 9.913 1.00 95.38 82 ALA A CA 1
ATOM 630 C C . ALA A 1 82 ? -9.675 5.915 10.348 1.00 95.38 82 ALA A C 1
ATOM 632 O O . ALA A 1 82 ? -10.468 6.806 10.046 1.00 95.38 82 ALA A O 1
ATOM 633 N N . ALA A 1 83 ? -10.031 4.850 11.053 1.00 95.81 83 ALA A N 1
ATOM 634 C CA . ALA A 1 83 ? -11.377 4.634 11.557 1.00 95.81 83 ALA A CA 1
ATOM 635 C C . ALA A 1 83 ? -11.377 4.645 13.086 1.00 95.81 83 ALA A C 1
ATOM 637 O O . ALA A 1 83 ? -10.388 4.275 13.730 1.00 95.81 83 ALA A O 1
ATOM 638 N N . GLY A 1 84 ? -12.501 5.066 13.654 1.00 95.75 84 GLY A N 1
ATOM 639 C CA . GLY A 1 84 ? -12.703 5.139 15.092 1.00 95.75 84 GLY A CA 1
ATOM 640 C C . GLY A 1 84 ? -14.118 5.587 15.442 1.00 95.75 84 GLY A C 1
ATOM 641 O O . GLY A 1 84 ? -15.027 5.561 14.611 1.00 95.75 84 GLY A O 1
ATOM 642 N N . VAL A 1 85 ? -14.302 5.987 16.695 1.00 96.44 85 VAL A N 1
ATOM 643 C CA . VAL A 1 85 ? -15.589 6.436 17.235 1.00 96.44 85 VAL A CA 1
ATOM 644 C C . VAL A 1 85 ? -15.417 7.827 17.829 1.00 96.44 85 VAL A C 1
ATOM 646 O O . VAL A 1 85 ? -14.466 8.072 18.574 1.00 96.44 85 VAL A O 1
ATOM 649 N N . LEU A 1 86 ? -16.333 8.727 17.479 1.00 96.44 86 LEU A N 1
ATOM 650 C CA . LEU A 1 86 ? -16.477 10.039 18.095 1.00 96.44 86 LEU A CA 1
ATOM 651 C C . LEU A 1 86 ? -17.601 9.987 19.122 1.00 96.44 86 LEU A C 1
ATOM 653 O O . LEU A 1 86 ? -18.698 9.522 18.822 1.00 96.44 86 LEU A O 1
ATOM 657 N N . THR A 1 87 ? -17.327 10.507 20.307 1.00 96.25 87 THR A N 1
ATOM 658 C CA . THR A 1 87 ? -18.290 10.688 21.385 1.00 96.25 87 THR A CA 1
ATOM 659 C C . THR A 1 87 ? -18.709 12.152 21.400 1.00 96.25 87 THR A C 1
ATOM 661 O O . THR A 1 87 ? -17.901 13.039 21.684 1.00 96.25 87 THR A O 1
ATOM 664 N N . PHE A 1 88 ? -19.968 12.417 21.075 1.00 94.94 88 PHE A N 1
ATOM 665 C CA . PHE A 1 88 ? -20.557 13.752 21.142 1.00 94.94 88 PHE A CA 1
ATOM 666 C C . PHE A 1 88 ? -21.199 13.976 22.505 1.00 94.94 88 PHE A C 1
ATOM 668 O O . PHE A 1 88 ? -21.741 13.038 23.087 1.00 94.94 88 PHE A O 1
ATOM 675 N N . SER A 1 89 ? -21.157 15.209 23.004 1.00 93.75 89 SER A N 1
ATOM 676 C CA . SER A 1 89 ? -21.705 15.577 24.310 1.00 93.75 89 SER A CA 1
ATOM 677 C C . SER A 1 89 ? -22.671 16.758 24.234 1.00 93.75 89 SER A C 1
ATOM 679 O O . SER A 1 89 ? -22.499 17.686 23.438 1.00 93.75 89 SER A O 1
ATOM 681 N N . LEU A 1 90 ? -23.692 16.719 25.086 1.00 92.44 90 LEU A N 1
ATOM 682 C CA . LEU A 1 90 ? -24.686 17.770 25.298 1.00 92.44 90 LEU A CA 1
ATOM 683 C C . LEU A 1 90 ? -24.324 18.602 26.541 1.00 92.44 90 LEU A C 1
ATOM 685 O O . LEU A 1 90 ? -23.586 18.147 27.412 1.00 92.44 90 LEU A O 1
ATOM 689 N N . ALA A 1 91 ? -24.844 19.829 26.644 1.00 87.50 91 ALA A N 1
ATOM 690 C CA . ALA A 1 91 ? -24.643 20.668 27.836 1.00 87.50 91 ALA A CA 1
ATOM 691 C C . ALA A 1 91 ? -25.467 20.197 29.052 1.00 87.50 91 ALA A C 1
ATOM 693 O O . ALA A 1 91 ? -25.080 20.430 30.194 1.00 87.50 91 ALA A O 1
ATOM 694 N N . GLN A 1 92 ? -26.596 19.540 28.793 1.00 86.00 92 GLN A N 1
ATOM 695 C CA . GLN A 1 92 ? -27.510 18.954 29.770 1.00 86.00 92 GLN A CA 1
ATOM 696 C C . GLN A 1 92 ? -28.112 17.674 29.175 1.00 86.00 92 GLN A C 1
ATOM 698 O O . GLN A 1 92 ? -28.011 17.460 27.965 1.00 86.00 92 GLN A O 1
ATOM 703 N N . ALA A 1 93 ? -28.724 16.828 30.007 1.00 85.69 93 ALA A N 1
ATOM 704 C CA . ALA A 1 93 ? -29.397 15.619 29.535 1.00 85.69 93 ALA A CA 1
ATOM 705 C C . ALA A 1 93 ? -30.450 15.959 28.465 1.00 85.69 93 ALA A C 1
ATOM 707 O O . ALA A 1 93 ? -31.169 16.954 28.582 1.00 85.69 93 ALA A O 1
ATOM 708 N N . ALA A 1 94 ? -30.520 15.139 27.418 1.00 82.94 94 ALA A N 1
ATOM 709 C CA . ALA A 1 94 ? -31.413 15.356 26.292 1.00 82.94 94 ALA A CA 1
ATOM 710 C C . ALA A 1 94 ? -32.886 15.340 26.742 1.00 82.94 94 ALA A C 1
ATOM 712 O O . ALA A 1 94 ? -33.384 14.311 27.195 1.00 82.94 94 ALA A O 1
ATOM 713 N N . GLU A 1 95 ? -33.602 16.458 26.591 1.00 82.12 95 GLU A N 1
ATOM 714 C CA . GLU A 1 95 ? -35.050 16.523 26.867 1.00 82.12 95 GLU A CA 1
ATOM 715 C C . GLU A 1 95 ? -35.862 15.715 25.840 1.00 82.12 95 GLU A C 1
ATOM 717 O O . GLU A 1 95 ? -36.894 15.127 26.159 1.00 82.12 95 GLU A O 1
ATOM 722 N N . ALA A 1 96 ? -35.358 15.644 24.607 1.00 86.31 96 ALA A N 1
ATOM 723 C CA . ALA A 1 96 ? -35.856 14.814 23.519 1.00 86.31 96 ALA A CA 1
ATOM 724 C C . ALA A 1 96 ? -34.669 14.221 22.752 1.00 86.31 96 ALA A C 1
ATOM 726 O O . ALA A 1 96 ? -33.556 14.736 22.833 1.00 86.31 96 ALA A O 1
ATOM 727 N N . ALA A 1 97 ? -34.900 13.149 21.995 1.00 87.00 97 ALA A N 1
ATOM 728 C CA . ALA A 1 97 ? -33.844 12.465 21.258 1.00 87.00 97 ALA A CA 1
ATOM 729 C C . ALA A 1 97 ? -33.117 13.415 20.279 1.00 87.00 97 ALA A C 1
ATOM 731 O O . ALA A 1 97 ? -33.736 13.965 19.365 1.00 87.00 97 ALA A O 1
ATOM 732 N N . VAL A 1 98 ? -31.803 13.595 20.454 1.00 90.56 98 VAL A N 1
ATOM 733 C CA . VAL A 1 98 ? -30.978 14.486 19.618 1.00 90.56 98 VAL A CA 1
ATOM 734 C C . VAL A 1 98 ? -30.254 13.658 18.568 1.00 90.56 98 VAL A C 1
ATOM 736 O O . VAL A 1 98 ? -29.581 12.686 18.895 1.00 90.56 98 VAL A O 1
ATOM 739 N N . THR A 1 99 ? -30.369 14.030 17.295 1.00 91.69 99 THR A N 1
ATOM 740 C CA . THR A 1 99 ? -29.710 13.301 16.202 1.00 91.69 99 THR A CA 1
ATOM 741 C C . THR A 1 99 ? -28.422 13.997 15.785 1.00 91.69 99 THR A C 1
ATOM 743 O O . THR A 1 99 ? -28.431 15.178 15.447 1.00 91.69 99 THR A O 1
ATOM 746 N N . VAL A 1 100 ? -27.329 13.240 15.760 1.00 92.75 100 VAL A N 1
ATOM 747 C CA . VAL A 1 100 ? -26.071 13.600 15.109 1.00 92.75 100 VAL A CA 1
ATOM 748 C C . VAL A 1 100 ? -26.146 13.105 13.661 1.00 92.75 100 VAL A C 1
ATOM 750 O O . VAL A 1 100 ? -26.226 11.891 13.446 1.00 92.75 100 VAL A O 1
ATOM 753 N N . PRO A 1 101 ? -26.154 13.999 12.658 1.00 93.38 101 PRO A N 1
ATOM 754 C CA . PRO A 1 101 ? -26.199 13.600 11.256 1.00 93.38 101 PRO A CA 1
ATOM 755 C C . PRO A 1 101 ? -24.960 12.806 10.823 1.00 93.38 101 PRO A C 1
ATOM 757 O O . PRO A 1 101 ? -23.874 12.937 11.402 1.00 93.38 101 PRO A O 1
ATOM 760 N N . ALA A 1 102 ? -25.112 12.023 9.753 1.00 93.62 102 ALA A N 1
ATOM 761 C CA . ALA A 1 102 ? -23.962 11.560 8.979 1.00 93.62 102 ALA A CA 1
ATOM 762 C C . ALA A 1 102 ? -23.210 12.769 8.392 1.00 93.62 102 ALA A C 1
ATOM 764 O O . ALA A 1 102 ? -23.779 13.856 8.283 1.00 93.62 102 ALA A O 1
ATOM 765 N N . ASP A 1 103 ? -21.939 12.583 8.045 1.00 94.06 103 ASP A N 1
ATOM 766 C CA . ASP A 1 103 ? -21.071 13.624 7.482 1.00 94.06 103 ASP A CA 1
ATOM 767 C C . ASP A 1 103 ? -20.851 14.840 8.403 1.00 94.06 103 ASP A C 1
ATOM 769 O O . ASP A 1 103 ? -20.419 15.909 7.968 1.00 94.06 103 ASP A O 1
ATOM 773 N N . THR A 1 104 ? -21.086 14.682 9.710 1.00 94.44 104 THR A N 1
ATOM 774 C CA . THR A 1 104 ? -20.697 15.686 10.707 1.00 94.44 104 THR A CA 1
ATOM 775 C C . THR A 1 104 ? -19.174 15.703 10.805 1.00 94.44 104 THR A C 1
ATOM 777 O O . THR A 1 104 ? -18.568 14.691 11.162 1.00 94.44 104 THR A O 1
ATOM 780 N N . VAL A 1 105 ? -18.555 16.847 10.489 1.00 96.38 105 VAL A N 1
ATOM 781 C CA . VAL A 1 105 ? -17.092 16.991 10.428 1.00 96.38 105 VAL A CA 1
ATOM 782 C C . VAL A 1 105 ? -16.524 17.542 11.737 1.00 96.38 105 VAL A C 1
ATOM 784 O O . VAL A 1 105 ? -16.930 18.602 12.225 1.00 96.38 105 VAL A O 1
ATOM 787 N N . CYS A 1 106 ? -15.526 16.846 12.273 1.00 95.38 106 CYS A N 1
ATOM 788 C CA . CYS A 1 106 ? -14.747 17.224 13.448 1.00 95.38 106 CYS A CA 1
ATOM 789 C C . CYS A 1 106 ? -13.249 17.226 13.120 1.00 95.38 106 CYS A C 1
ATOM 791 O O . CYS A 1 106 ? -12.806 16.528 12.212 1.00 95.38 106 CYS A O 1
ATOM 793 N N . SER A 1 107 ? -12.453 17.999 13.851 1.00 96.25 107 SER A N 1
ATOM 794 C CA . SER A 1 107 ? -11.011 18.112 13.659 1.00 96.25 107 SER A CA 1
ATOM 795 C C . SER A 1 107 ? -10.238 18.076 14.973 1.00 96.25 107 SER A C 1
ATOM 797 O O . SER A 1 107 ? -10.781 18.288 16.062 1.00 96.25 107 SER A O 1
ATOM 799 N N . VAL A 1 108 ? -8.936 17.834 14.863 1.00 95.50 108 VAL A N 1
ATOM 800 C CA . VAL A 1 108 ? -8.005 17.903 15.996 1.00 95.50 108 VAL A CA 1
ATOM 801 C C . VAL A 1 108 ? -7.783 19.358 16.418 1.00 95.50 108 VAL A C 1
ATOM 803 O O . VAL A 1 108 ? -7.653 20.248 15.572 1.00 95.50 108 VAL A O 1
ATOM 806 N N . ALA A 1 109 ? -7.718 19.618 17.728 1.00 91.00 109 ALA A N 1
ATOM 807 C CA . ALA A 1 109 ? -7.403 20.953 18.239 1.00 91.00 109 ALA A CA 1
ATOM 808 C C . ALA A 1 109 ? -6.038 21.442 17.735 1.00 91.00 109 ALA A C 1
ATOM 810 O O . ALA A 1 109 ? -5.035 20.735 17.808 1.00 91.00 109 ALA A O 1
ATOM 811 N N . GLY A 1 110 ? -6.000 22.666 17.204 1.00 89.94 110 GLY A N 1
ATOM 812 C CA . GLY A 1 110 ? -4.782 23.258 16.641 1.00 89.94 110 GLY A CA 1
ATOM 813 C C . GLY A 1 110 ? -4.347 22.683 15.286 1.00 89.94 110 GLY A C 1
ATOM 814 O O . GLY A 1 110 ? -3.382 23.182 14.715 1.00 89.94 110 GLY A O 1
ATOM 815 N N . GLN A 1 111 ? -5.052 21.683 14.738 1.00 92.69 111 GLN A N 1
ATOM 816 C CA . GLN A 1 111 ? -4.743 21.072 13.440 1.00 92.69 111 GLN A CA 1
ATOM 817 C C . GLN A 1 111 ? -6.009 20.956 12.570 1.00 92.69 111 GLN A C 1
ATOM 819 O O . GLN A 1 111 ? -6.578 19.871 12.429 1.00 92.69 111 GLN A O 1
ATOM 824 N N . PRO A 1 112 ? -6.459 22.062 11.945 1.00 89.31 112 PRO A N 1
ATOM 825 C CA . PRO A 1 112 ? -7.744 22.121 11.239 1.00 89.31 112 PRO A CA 1
ATOM 826 C C . PRO A 1 112 ? -7.834 21.214 10.002 1.00 89.31 112 PRO A C 1
ATOM 828 O O . PRO A 1 112 ? -8.934 20.947 9.525 1.00 89.31 112 PRO A O 1
ATOM 831 N N . TYR A 1 113 ? -6.701 20.734 9.480 1.00 91.12 113 TYR A N 1
ATOM 832 C CA . TYR A 1 113 ? -6.646 19.834 8.323 1.00 91.12 113 TYR A CA 1
ATOM 833 C C . TYR A 1 113 ? -6.741 18.345 8.689 1.00 91.12 113 TYR A C 1
ATOM 835 O O . TYR A 1 113 ? -6.985 17.527 7.805 1.00 91.12 113 TYR A O 1
ATOM 843 N N . LEU A 1 114 ? -6.586 17.979 9.968 1.00 94.62 114 LEU A N 1
ATOM 844 C CA . LEU A 1 114 ? -6.848 16.616 10.434 1.00 94.62 114 LEU A CA 1
ATOM 845 C C . LEU A 1 114 ? -8.331 16.478 10.753 1.00 94.62 114 LEU A C 1
ATOM 847 O O . LEU A 1 114 ? -8.756 16.713 11.885 1.00 94.62 114 LEU A O 1
ATOM 851 N N . GLN A 1 115 ? -9.107 16.141 9.727 1.00 95.81 115 GLN A N 1
ATOM 852 C CA . GLN A 1 115 ? -10.565 16.098 9.785 1.00 95.81 115 GLN A CA 1
ATOM 853 C C . GLN A 1 115 ? -11.107 14.669 9.741 1.00 95.81 115 GLN A C 1
ATOM 855 O O . GLN A 1 115 ? -10.559 13.786 9.074 1.00 95.81 115 GLN A O 1
ATOM 860 N N . PHE A 1 116 ? -12.226 14.471 10.429 1.00 96.56 116 PHE A N 1
ATOM 861 C CA . PHE A 1 116 ? -12.933 13.211 10.602 1.00 96.56 116 PHE A CA 1
ATOM 862 C C . PHE A 1 116 ? -14.424 13.454 10.403 1.00 96.56 116 PHE A C 1
ATOM 864 O O . PHE A 1 116 ? -14.950 14.448 10.895 1.00 96.56 116 PHE A O 1
ATOM 871 N N . ALA A 1 117 ? -15.096 12.553 9.696 1.00 96.56 117 ALA A N 1
ATOM 872 C CA . ALA A 1 117 ? -16.520 12.650 9.409 1.00 96.56 117 ALA A CA 1
ATOM 873 C C . ALA A 1 117 ? -17.268 11.425 9.936 1.00 96.56 117 ALA A C 1
ATOM 875 O O . ALA A 1 117 ? -16.788 10.291 9.818 1.00 96.56 117 ALA A O 1
ATOM 876 N N . THR A 1 118 ? -18.445 11.647 10.522 1.00 96.19 118 THR A N 1
ATOM 877 C CA . THR A 1 118 ? -19.333 10.564 10.957 1.00 96.19 118 THR A CA 1
ATOM 878 C C . THR A 1 118 ? -19.831 9.760 9.755 1.00 96.19 118 THR A C 1
ATOM 880 O O . THR A 1 118 ? -20.286 10.308 8.759 1.00 96.19 118 THR A O 1
ATOM 883 N N . THR A 1 119 ? -19.756 8.433 9.844 1.00 95.56 119 THR A N 1
ATOM 884 C CA . THR A 1 119 ? -20.107 7.518 8.735 1.00 95.56 119 THR A CA 1
ATOM 885 C C . THR A 1 119 ? -21.603 7.263 8.598 1.00 95.56 119 THR A C 1
ATOM 887 O O . THR A 1 119 ? -22.077 6.857 7.541 1.00 95.56 119 THR A O 1
ATOM 890 N N . LYS A 1 120 ? -22.352 7.450 9.684 1.00 93.94 120 LYS A N 1
ATOM 891 C CA . LYS A 1 120 ? -23.801 7.274 9.734 1.00 93.94 120 LYS A CA 1
ATOM 892 C C . LYS A 1 120 ? -24.391 8.199 10.785 1.00 93.94 120 LYS A C 1
ATOM 894 O O . LYS A 1 120 ? -23.695 8.595 11.720 1.00 93.94 120 LYS A O 1
ATOM 899 N N . ALA A 1 121 ? -25.676 8.501 10.638 1.00 93.06 121 ALA A N 1
ATOM 900 C CA . ALA A 1 121 ? -26.408 9.220 11.663 1.00 93.06 121 ALA A CA 1
ATOM 901 C C . ALA A 1 121 ? -26.555 8.351 12.920 1.00 93.06 121 ALA A C 1
ATOM 903 O O . ALA A 1 121 ? -26.694 7.126 12.837 1.00 93.06 121 ALA A O 1
ATOM 904 N N . ALA A 1 122 ? -26.533 8.996 14.078 1.00 92.50 122 ALA A N 1
ATOM 905 C CA . ALA A 1 122 ? -26.759 8.364 15.367 1.00 92.50 122 ALA A CA 1
ATOM 906 C C . ALA A 1 122 ? -27.602 9.280 16.246 1.00 92.50 122 ALA A C 1
ATOM 908 O O . ALA A 1 122 ? -27.580 10.500 16.092 1.00 92.50 122 ALA A O 1
ATOM 909 N N . THR A 1 123 ? -28.341 8.693 17.177 1.00 91.75 123 THR A N 1
ATOM 910 C CA . THR A 1 123 ? -29.263 9.431 18.036 1.00 91.75 123 THR A CA 1
ATOM 911 C C . THR A 1 123 ? -28.846 9.267 19.487 1.00 91.75 123 THR A C 1
ATOM 913 O O . THR A 1 123 ? -28.631 8.148 19.943 1.00 91.75 123 THR A O 1
ATOM 916 N N . ILE A 1 124 ? -28.751 10.386 20.201 1.00 91.12 124 ILE A N 1
ATOM 917 C CA . ILE A 1 124 ? -28.617 10.450 21.654 1.00 91.12 124 ILE A CA 1
ATOM 918 C C . ILE A 1 124 ? -30.035 10.334 22.232 1.00 91.12 124 ILE A C 1
ATOM 920 O O . ILE A 1 124 ? -30.857 11.219 21.966 1.00 91.12 124 ILE A O 1
ATOM 924 N N . PRO A 1 125 ? -30.367 9.250 22.957 1.00 90.38 125 PRO A N 1
ATOM 925 C CA . PRO A 1 125 ? -31.688 9.069 23.556 1.00 90.38 125 PRO A CA 1
ATOM 926 C C . PRO A 1 125 ? -32.035 10.171 24.563 1.00 90.38 125 PRO A C 1
ATOM 928 O O . PRO A 1 125 ? -31.152 10.787 25.155 1.00 90.38 125 PRO A O 1
ATOM 931 N N . ALA A 1 126 ? -33.332 10.392 24.799 1.00 89.00 126 ALA A N 1
ATOM 932 C CA . ALA A 1 126 ? -33.773 11.280 25.873 1.00 89.00 126 ALA A CA 1
ATOM 933 C C . ALA A 1 126 ? -33.260 10.770 27.235 1.00 89.00 126 ALA A C 1
ATOM 935 O O . ALA A 1 126 ? -33.307 9.571 27.506 1.00 89.00 126 ALA A O 1
ATOM 936 N N . GLY A 1 127 ? -32.770 11.677 28.079 1.00 87.31 127 GLY A N 1
ATOM 937 C CA . GLY A 1 127 ? -32.140 11.365 29.367 1.00 87.31 127 GLY A CA 1
ATOM 938 C C . GLY A 1 127 ? -30.629 11.108 29.309 1.00 87.31 127 GLY A C 1
ATOM 939 O O . GLY A 1 127 ? -29.976 11.189 30.346 1.00 87.31 127 GLY A O 1
ATOM 940 N N . GLU A 1 128 ? -30.055 10.875 28.125 1.00 90.38 128 GLU A N 1
ATOM 941 C CA . GLU A 1 128 ? -28.606 10.735 27.937 1.00 90.38 128 GLU A CA 1
ATOM 942 C C . GLU A 1 128 ? -27.945 12.092 27.651 1.00 90.38 128 GLU A C 1
ATOM 944 O O . GLU A 1 128 ? -28.565 13.023 27.133 1.00 90.38 128 GLU A O 1
ATOM 949 N N . TRP A 1 129 ? -26.659 12.209 27.976 1.00 92.19 129 TRP A N 1
ATOM 950 C CA . TRP A 1 129 ? -25.835 13.402 27.716 1.00 92.19 129 TRP A CA 1
ATOM 951 C C . TRP A 1 129 ? -24.709 13.179 26.701 1.00 92.19 129 TRP A C 1
ATOM 953 O O . TRP A 1 129 ? -24.064 14.144 26.286 1.00 92.19 129 TRP A O 1
ATOM 963 N N . THR A 1 130 ? -24.476 11.933 26.282 1.00 93.12 130 THR A N 1
ATOM 964 C CA . THR A 1 130 ? -23.422 11.567 25.330 1.00 93.12 130 THR A CA 1
ATOM 965 C C . THR A 1 130 ? -23.913 10.551 24.309 1.00 93.12 130 THR A C 1
ATOM 967 O O . THR A 1 130 ? -24.784 9.740 24.613 1.00 93.12 130 THR A O 1
ATOM 970 N N . GLY A 1 131 ? -23.326 10.556 23.113 1.00 92.00 131 GLY A N 1
ATOM 971 C CA . GLY A 1 131 ? -23.587 9.541 22.093 1.00 92.00 131 GLY A CA 1
ATOM 972 C C . GLY A 1 131 ? -22.364 9.217 21.258 1.00 92.00 131 GLY A C 1
ATOM 973 O O . GLY A 1 131 ? -21.656 10.117 20.804 1.00 92.00 131 GLY A O 1
ATOM 974 N N . ASP A 1 132 ? -22.164 7.924 21.029 1.00 95.12 132 ASP A N 1
ATOM 975 C CA . ASP A 1 132 ? -21.054 7.390 20.251 1.00 95.12 132 ASP A CA 1
ATOM 976 C C . ASP A 1 132 ? -21.451 7.180 18.792 1.00 95.12 132 ASP A C 1
ATOM 978 O O . ASP A 1 132 ? -22.460 6.546 18.472 1.00 95.12 132 ASP A O 1
ATOM 982 N N . VAL A 1 133 ? -20.620 7.694 17.889 1.00 95.69 133 VAL A N 1
ATOM 983 C CA . VAL A 1 133 ? -20.872 7.674 16.451 1.00 95.69 133 VAL A CA 1
ATOM 984 C C . VAL A 1 133 ? -19.608 7.234 15.723 1.00 95.69 133 VAL A C 1
ATOM 986 O O . VAL A 1 133 ? -18.550 7.844 15.898 1.00 95.69 133 VAL A O 1
ATOM 989 N N . PRO A 1 134 ? -19.667 6.183 14.888 1.00 96.56 134 PRO A N 1
ATOM 990 C CA . PRO A 1 134 ? -18.506 5.764 14.124 1.00 96.56 134 PRO A CA 1
ATOM 991 C C . PRO A 1 134 ? -18.150 6.816 13.079 1.00 96.56 134 PRO A C 1
ATOM 993 O O . PRO A 1 134 ? -19.013 7.312 12.347 1.00 96.56 134 PRO A O 1
ATOM 996 N N . ALA A 1 135 ? -16.863 7.111 12.974 1.00 96.56 135 ALA A N 1
ATOM 997 C CA . ALA A 1 135 ? -16.328 8.107 12.066 1.00 96.56 135 ALA A CA 1
ATOM 998 C C . ALA A 1 135 ? -15.067 7.594 11.367 1.00 96.56 135 ALA A C 1
ATOM 1000 O O . ALA A 1 135 ? -14.387 6.675 11.833 1.00 96.56 135 ALA A O 1
ATOM 1001 N N . VAL A 1 136 ? -14.756 8.215 10.236 1.00 97.38 136 VAL A N 1
ATOM 1002 C CA . VAL A 1 136 ? -13.547 7.952 9.453 1.00 97.38 136 VAL A CA 1
ATOM 1003 C C . VAL A 1 136 ? -12.839 9.259 9.144 1.00 97.38 136 VAL A C 1
ATOM 1005 O O . VAL A 1 136 ? -13.467 10.311 9.033 1.00 97.38 136 VAL A O 1
ATOM 1008 N N . SER A 1 137 ? -11.520 9.208 9.013 1.00 96.50 137 SER A N 1
ATOM 1009 C CA . SER A 1 137 ? -10.738 10.364 8.598 1.00 96.50 137 SER A CA 1
ATOM 1010 C C . SER A 1 137 ? -11.025 10.736 7.144 1.00 96.50 137 SER A C 1
ATOM 1012 O O . SER A 1 137 ? -11.148 9.867 6.278 1.00 96.50 137 SER A O 1
ATOM 1014 N N . LEU A 1 138 ? -11.083 12.037 6.861 1.00 94.44 138 LEU A N 1
ATOM 1015 C CA . LEU A 1 138 ? -11.227 12.536 5.492 1.00 94.44 138 LEU A CA 1
ATOM 1016 C C . LEU A 1 138 ? -9.929 12.359 4.695 1.00 94.44 138 LEU A C 1
ATOM 1018 O O . LEU A 1 138 ? -9.960 12.020 3.512 1.00 94.44 138 LEU A O 1
ATOM 1022 N N . GLY A 1 139 ? -8.774 12.527 5.345 1.00 91.31 139 GLY A N 1
ATOM 1023 C CA . GLY A 1 139 ? -7.485 12.189 4.756 1.00 91.31 139 GLY A CA 1
ATOM 1024 C C . GLY A 1 139 ? -7.113 10.723 4.974 1.00 91.31 139 GLY A C 1
ATOM 1025 O O . GLY A 1 139 ? -7.362 10.141 6.028 1.00 91.31 139 GLY A O 1
ATOM 1026 N N . LYS A 1 140 ? -6.474 10.117 3.972 1.00 92.94 140 LYS A N 1
ATOM 1027 C CA . LYS A 1 140 ? -5.996 8.727 4.008 1.00 92.94 140 LYS A CA 1
ATOM 1028 C C . LYS A 1 140 ? -4.483 8.705 4.183 1.00 92.94 140 LYS A C 1
ATOM 1030 O O . LYS A 1 140 ? -3.740 8.461 3.237 1.00 92.94 140 LYS A O 1
ATOM 1035 N N . THR A 1 141 ? -4.015 9.090 5.366 1.00 91.44 141 THR A N 1
ATOM 1036 C CA . THR A 1 141 ? -2.582 9.158 5.680 1.00 91.44 141 THR A CA 1
ATOM 1037 C C . THR A 1 141 ? -2.319 8.687 7.102 1.00 91.44 141 THR A C 1
ATOM 1039 O O . THR A 1 141 ? -3.227 8.626 7.929 1.00 91.44 141 THR A O 1
ATOM 1042 N N . THR A 1 142 ? -1.056 8.399 7.411 1.00 90.31 142 THR A N 1
ATOM 1043 C CA . THR A 1 142 ? -0.628 8.043 8.770 1.00 90.31 142 THR A CA 1
ATOM 1044 C C . THR A 1 142 ? -0.794 9.185 9.770 1.00 90.31 142 THR A C 1
ATOM 1046 O O . THR A 1 142 ? -0.978 8.915 10.951 1.00 90.31 142 THR A O 1
ATOM 1049 N N . ALA A 1 143 ? -0.809 10.441 9.310 1.00 91.75 143 ALA A N 1
ATOM 1050 C CA . ALA A 1 143 ? -1.065 11.610 10.154 1.00 91.75 143 ALA A CA 1
ATOM 1051 C C . ALA A 1 143 ? -2.496 11.647 10.725 1.00 91.75 143 ALA A C 1
ATOM 1053 O O . ALA A 1 143 ? -2.748 12.351 11.693 1.00 91.75 143 ALA A O 1
ATOM 1054 N N . HIS A 1 144 ? -3.428 10.879 10.148 1.00 92.69 144 HIS A N 1
ATOM 1055 C CA . HIS A 1 144 ? -4.801 10.760 10.647 1.00 92.69 144 HIS A CA 1
ATOM 1056 C C . HIS A 1 144 ? -4.963 9.662 11.711 1.00 92.69 144 HIS A C 1
ATOM 1058 O O . HIS A 1 144 ? -6.070 9.443 12.202 1.00 92.69 144 HIS A O 1
ATOM 1064 N N . ASN A 1 145 ? -3.875 8.984 12.089 1.00 93.75 145 ASN A N 1
ATOM 1065 C CA . ASN A 1 145 ? -3.859 8.127 13.268 1.00 93.75 145 ASN A CA 1
ATOM 1066 C C . ASN A 1 145 ? -3.645 9.011 14.498 1.00 93.75 145 ASN A C 1
ATOM 1068 O O . ASN A 1 145 ? -2.535 9.488 14.726 1.00 93.75 145 ASN A O 1
ATOM 1072 N N . VAL A 1 146 ? -4.713 9.260 15.252 1.00 95.00 146 VAL A N 1
ATOM 1073 C CA . VAL A 1 146 ? -4.705 10.207 16.374 1.00 95.00 146 VAL A CA 1
ATOM 1074 C C . VAL A 1 146 ? -4.995 9.505 17.692 1.00 95.00 146 VAL A C 1
ATOM 1076 O O . VAL A 1 146 ? -5.809 8.579 17.754 1.00 95.00 146 VAL A O 1
ATOM 1079 N N . GLU A 1 147 ? -4.324 9.964 18.744 1.00 95.06 147 GLU A N 1
ATOM 1080 C CA . GLU A 1 147 ? -4.477 9.448 20.103 1.00 95.06 147 GLU A CA 1
ATOM 1081 C C . GLU A 1 147 ? -5.840 9.828 20.716 1.00 95.06 147 GLU A C 1
ATOM 1083 O O . GLU A 1 147 ? -6.532 10.721 20.207 1.00 95.06 147 GLU A O 1
ATOM 1088 N N . PRO A 1 148 ? -6.275 9.138 21.787 1.00 95.75 148 PRO A N 1
ATOM 1089 C CA . PRO A 1 148 ? -7.479 9.497 22.530 1.00 95.75 148 PRO A CA 1
ATOM 1090 C C . PRO A 1 148 ? -7.493 10.969 22.966 1.00 95.75 148 PRO A C 1
ATOM 1092 O O . PRO A 1 148 ? -6.482 11.511 23.407 1.00 95.75 148 PRO A O 1
ATOM 1095 N N . GLY A 1 149 ? -8.656 11.611 22.873 1.00 94.31 149 GLY A N 1
ATOM 1096 C CA . GLY A 1 149 ? -8.885 12.981 23.340 1.00 94.31 149 GLY A CA 1
ATOM 1097 C C . GLY A 1 149 ? -8.335 14.096 22.444 1.00 94.31 149 GLY A C 1
ATOM 1098 O O . GLY A 1 149 ? -8.401 15.261 22.828 1.00 94.31 149 GLY A O 1
ATOM 1099 N N . CYS A 1 150 ? -7.803 13.787 21.259 1.00 94.31 150 CYS A N 1
ATOM 1100 C CA . CYS A 1 150 ? -7.267 14.796 20.342 1.00 94.31 150 CYS A CA 1
ATOM 1101 C C . CYS A 1 150 ? -8.343 15.492 19.486 1.00 94.31 150 CYS A C 1
ATOM 1103 O O . CYS A 1 150 ? -8.178 16.663 19.130 1.00 94.31 150 CYS A O 1
ATOM 1105 N N . ILE A 1 151 ? -9.430 14.799 19.131 1.00 95.44 151 ILE A N 1
ATOM 1106 C CA . ILE A 1 151 ? -10.485 15.321 18.247 1.00 95.44 151 ILE A CA 1
ATOM 1107 C C . ILE A 1 151 ? -11.517 16.079 19.081 1.00 95.44 151 ILE A C 1
ATOM 1109 O O . ILE A 1 151 ? -12.470 15.483 19.569 1.00 95.44 151 ILE A O 1
ATOM 1113 N N . THR A 1 152 ? -11.334 17.388 19.249 1.00 95.50 152 THR A N 1
ATOM 1114 C CA . THR A 1 152 ? -12.166 18.203 20.157 1.00 95.50 152 THR A CA 1
ATOM 1115 C C . THR A 1 152 ? -12.880 19.375 19.491 1.00 95.50 152 THR A C 1
ATOM 1117 O O . THR A 1 152 ? -13.694 20.046 20.126 1.00 95.50 152 THR A O 1
ATOM 1120 N N . VAL A 1 153 ? -12.612 19.632 18.209 1.00 94.62 153 VAL A N 1
ATOM 1121 C CA . VAL A 1 153 ? -13.184 20.766 17.475 1.00 94.62 153 VAL A CA 1
ATOM 1122 C C . VAL A 1 153 ? -14.231 20.257 16.491 1.00 94.62 153 VAL A C 1
ATOM 1124 O O . VAL A 1 153 ? -13.957 19.363 15.699 1.00 94.62 153 VAL A O 1
ATOM 1127 N N . MET A 1 154 ? -15.432 20.832 16.506 1.00 93.88 154 MET A N 1
ATOM 1128 C CA . MET A 1 154 ? -16.444 20.585 15.474 1.00 93.88 154 MET A CA 1
ATOM 1129 C C . MET A 1 154 ? -16.351 21.676 14.413 1.00 93.88 154 MET A C 1
ATOM 1131 O O . MET A 1 154 ? -16.375 22.857 14.752 1.00 93.88 154 MET A O 1
ATOM 1135 N N . VAL A 1 155 ? -16.259 21.287 13.141 1.00 90.06 155 VAL A N 1
ATOM 1136 C CA . VAL A 1 155 ? -16.241 22.241 12.020 1.00 90.06 155 VAL A CA 1
ATOM 1137 C C . VAL A 1 155 ? -17.661 22.739 11.753 1.00 90.06 155 VAL A C 1
ATOM 1139 O O . VAL A 1 155 ? -17.886 23.941 11.672 1.00 90.06 155 VAL A O 1
ATOM 1142 N N . ASN A 1 156 ? -18.621 21.809 11.708 1.00 86.06 156 ASN A N 1
ATOM 1143 C CA . ASN A 1 156 ? -20.044 22.087 11.522 1.00 86.06 156 ASN A CA 1
ATOM 1144 C C . ASN A 1 156 ? -20.829 21.487 12.703 1.00 86.06 156 ASN A C 1
ATOM 1146 O O . ASN A 1 156 ? -21.230 20.324 12.628 1.00 86.06 156 ASN A O 1
ATOM 1150 N N . PRO A 1 157 ? -20.996 22.221 13.819 1.00 87.50 157 PRO A N 1
ATOM 1151 C CA . PRO A 1 157 ? -21.651 21.691 15.013 1.00 87.50 157 PRO A CA 1
ATOM 1152 C C . PRO A 1 157 ? -23.153 21.441 14.763 1.00 87.50 157 PRO A C 1
ATOM 1154 O O . PRO A 1 157 ? -23.865 22.377 14.387 1.00 87.50 157 PRO A O 1
ATOM 1157 N N . PRO A 1 158 ? -23.665 20.213 14.984 1.00 87.31 158 PRO A N 1
ATOM 1158 C CA . PRO A 1 158 ? -25.097 19.933 14.916 1.00 87.31 158 PRO A CA 1
ATOM 1159 C C . PRO A 1 158 ? -25.864 20.666 16.023 1.00 87.31 158 PRO A C 1
ATOM 1161 O O . PRO A 1 158 ? -25.336 20.902 17.113 1.00 87.31 158 PRO A O 1
ATOM 1164 N N . ALA A 1 159 ? -27.138 20.979 15.779 1.00 86.00 159 ALA A N 1
ATOM 1165 C CA . ALA A 1 159 ? -27.987 21.621 16.780 1.00 86.00 159 ALA A CA 1
ATOM 1166 C C . ALA A 1 159 ? -28.101 20.761 18.054 1.00 86.00 159 ALA A C 1
ATOM 1168 O O . ALA A 1 159 ? -28.358 19.561 17.989 1.00 86.00 159 ALA A O 1
ATOM 1169 N N . GLY A 1 160 ? -27.909 21.388 19.217 1.00 85.62 160 GLY A N 1
ATOM 1170 C CA . GLY A 1 160 ? -27.970 20.731 20.528 1.00 85.62 160 GLY A CA 1
ATOM 1171 C C . GLY A 1 160 ? -26.649 20.119 21.008 1.00 85.62 160 GLY A C 1
ATOM 1172 O O . GLY A 1 160 ? -26.491 19.923 22.209 1.00 85.62 160 GLY A O 1
ATOM 1173 N N . ILE A 1 161 ? -25.672 19.890 20.127 1.00 91.12 161 ILE A N 1
ATOM 1174 C CA . ILE A 1 161 ? -24.383 19.285 20.487 1.00 91.12 161 ILE A CA 1
ATOM 1175 C C . ILE A 1 161 ? -23.397 20.354 20.970 1.00 91.12 161 ILE A C 1
ATOM 1177 O O . ILE A 1 161 ? -23.154 21.354 20.294 1.00 91.12 161 ILE A O 1
ATOM 1181 N N . ARG A 1 162 ? -22.798 20.145 22.148 1.00 92.06 162 ARG A N 1
ATOM 1182 C CA . ARG A 1 162 ? -21.872 21.096 22.782 1.00 92.06 162 ARG A CA 1
ATOM 1183 C C . ARG A 1 162 ? -20.407 20.780 22.510 1.00 92.06 162 ARG A C 1
ATOM 1185 O O . ARG A 1 162 ? -19.609 21.713 22.392 1.00 92.06 162 ARG A O 1
ATOM 1192 N N . GLY A 1 163 ? -20.059 19.499 22.448 1.00 92.69 163 GLY A N 1
ATOM 1193 C CA . GLY A 1 163 ? -18.680 19.043 22.336 1.00 92.69 163 GLY A CA 1
ATOM 1194 C C . GLY A 1 163 ? -18.549 17.719 21.596 1.00 92.69 163 GLY A C 1
ATOM 1195 O O . GLY A 1 163 ? -19.526 17.004 21.375 1.00 92.69 163 GLY A O 1
ATOM 1196 N N . VAL A 1 164 ? -17.311 17.411 21.223 1.00 95.88 164 VAL A N 1
ATOM 1197 C CA . VAL A 1 164 ? -16.903 16.132 20.644 1.00 95.88 164 VAL A CA 1
ATOM 1198 C C . VAL A 1 164 ? -15.572 15.714 21.264 1.00 95.88 164 VAL A C 1
ATOM 1200 O O . VAL A 1 164 ? -14.760 16.565 21.622 1.00 95.88 164 VAL A O 1
ATOM 1203 N N . THR A 1 165 ? -15.367 14.414 21.429 1.00 96.50 165 THR A N 1
ATOM 1204 C CA . THR A 1 165 ? -14.085 13.815 21.808 1.00 96.50 165 THR A CA 1
ATOM 1205 C C . THR A 1 165 ? -13.953 12.435 21.171 1.00 96.50 165 THR A C 1
ATOM 1207 O O . THR A 1 165 ? -14.945 11.845 20.752 1.00 96.50 165 THR A O 1
ATOM 1210 N N . ASN A 1 166 ? -12.745 11.885 21.104 1.00 95.81 166 ASN A N 1
ATOM 1211 C CA . ASN A 1 166 ? -12.527 10.481 20.771 1.00 95.81 166 ASN A CA 1
ATOM 1212 C C . ASN A 1 166 ? -12.009 9.733 22.004 1.00 95.81 166 ASN A C 1
ATOM 1214 O O . ASN A 1 166 ? -10.871 9.930 22.421 1.00 95.81 166 ASN A O 1
ATOM 1218 N N . ALA A 1 167 ? -12.832 8.863 22.594 1.00 92.81 167 ALA A N 1
ATOM 1219 C CA . ALA A 1 167 ? -12.430 8.087 23.773 1.00 92.81 167 ALA A CA 1
ATOM 1220 C C . ALA A 1 167 ? -11.309 7.077 23.462 1.00 92.81 167 ALA A C 1
ATOM 1222 O O . ALA A 1 167 ? -10.465 6.795 24.306 1.00 92.81 167 ALA A O 1
ATOM 1223 N N . ASN A 1 168 ? -11.290 6.560 22.232 1.00 94.06 168 ASN A N 1
ATOM 1224 C CA . ASN A 1 168 ? -10.274 5.641 21.732 1.00 94.06 168 ASN A CA 1
ATOM 1225 C C . ASN A 1 168 ? -9.481 6.276 20.586 1.00 94.06 168 ASN A C 1
ATOM 1227 O O . ASN A 1 168 ? -9.939 7.214 19.925 1.00 94.06 168 ASN A O 1
ATOM 1231 N N . ARG A 1 169 ? -8.290 5.732 20.320 1.00 95.19 169 ARG A N 1
ATOM 1232 C CA . ARG A 1 169 ? -7.455 6.171 19.198 1.00 95.19 169 ARG A CA 1
ATOM 1233 C C . ARG A 1 169 ? -8.143 5.895 17.857 1.00 95.19 169 ARG A C 1
ATOM 1235 O O . ARG A 1 169 ? -8.775 4.851 17.687 1.00 95.19 169 ARG A O 1
ATOM 1242 N N . PHE A 1 170 ? -7.937 6.773 16.883 1.00 95.62 170 PHE A N 1
ATOM 1243 C CA . PHE A 1 170 ? -8.231 6.472 15.481 1.00 95.62 170 PHE A CA 1
ATOM 1244 C C . PHE A 1 170 ? -7.009 5.804 14.865 1.00 95.62 170 PHE A C 1
ATOM 1246 O O . PHE A 1 170 ? -5.880 6.251 15.059 1.00 95.62 170 PHE A O 1
ATOM 1253 N N . SER A 1 171 ? -7.215 4.707 14.139 1.00 92.94 171 SER A N 1
ATOM 1254 C CA . SER A 1 171 ? -6.105 3.967 13.533 1.00 92.94 171 SER A CA 1
ATOM 1255 C C . SER A 1 171 ? -6.481 3.344 12.195 1.00 92.94 171 SER A C 1
ATOM 1257 O O . SER A 1 171 ? -7.651 3.317 11.821 1.00 92.94 171 SER A O 1
ATOM 1259 N N . GLY A 1 172 ? -5.480 2.861 11.459 1.00 88.88 172 GLY A N 1
ATOM 1260 C CA . GLY A 1 172 ? -5.664 2.294 10.120 1.00 88.88 172 GLY A CA 1
ATOM 1261 C C . GLY A 1 172 ? -5.478 3.305 8.988 1.00 88.88 172 GLY A C 1
ATOM 1262 O O . GLY A 1 172 ? -5.564 2.926 7.824 1.00 88.88 172 GLY A O 1
ATOM 1263 N N . GLY A 1 173 ? -5.166 4.563 9.304 1.00 91.12 173 GLY A N 1
ATOM 1264 C CA . GLY A 1 17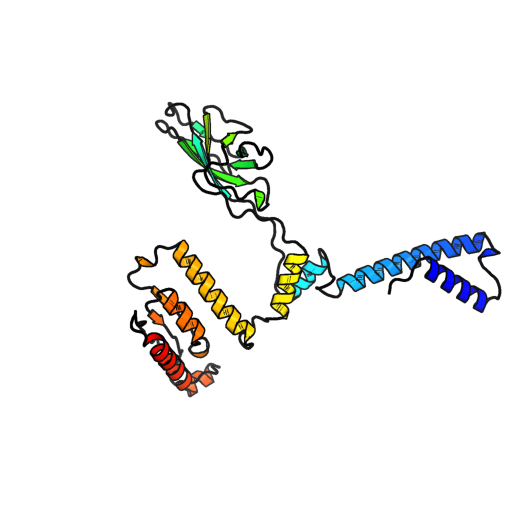3 ? -4.783 5.579 8.335 1.00 91.12 173 GLY A CA 1
ATOM 1265 C C . GLY A 1 173 ? -3.419 5.269 7.732 1.00 91.12 173 GLY A C 1
ATOM 1266 O O . GLY A 1 173 ? -2.421 5.175 8.452 1.00 91.12 173 GLY A O 1
ATOM 1267 N N . ALA A 1 174 ? -3.367 5.117 6.413 1.00 92.44 174 ALA A N 1
ATOM 1268 C CA . ALA A 1 174 ? -2.131 4.913 5.669 1.00 92.44 174 ALA A CA 1
ATOM 1269 C C . ALA A 1 174 ? -2.231 5.568 4.290 1.00 92.44 174 ALA A C 1
ATOM 1271 O O . ALA A 1 174 ? -3.283 5.534 3.652 1.00 92.44 174 ALA A O 1
ATOM 1272 N N . ALA A 1 175 ? -1.128 6.169 3.840 1.00 93.38 175 ALA A N 1
ATOM 1273 C CA . ALA A 1 175 ? -1.021 6.709 2.488 1.00 93.38 175 ALA A CA 1
ATOM 1274 C C . ALA A 1 175 ? -0.896 5.580 1.455 1.00 93.38 175 ALA A C 1
ATOM 1276 O O . ALA A 1 175 ? -0.591 4.440 1.809 1.00 93.38 175 ALA A O 1
ATOM 1277 N N . VAL A 1 176 ? -1.101 5.916 0.175 1.00 94.06 176 VAL A N 1
ATOM 1278 C CA . VAL A 1 176 ? -0.780 4.999 -0.928 1.00 94.06 176 VAL A CA 1
ATOM 1279 C C . VAL A 1 176 ? 0.681 4.581 -0.795 1.00 94.06 176 VAL A C 1
ATOM 1281 O O . VAL A 1 176 ? 1.557 5.407 -0.529 1.00 94.06 176 VAL A O 1
ATOM 1284 N N . GLU A 1 177 ? 0.940 3.294 -0.977 1.00 94.56 177 GLU A N 1
ATOM 1285 C CA . GLU A 1 177 ? 2.292 2.761 -0.943 1.00 94.56 177 GLU A CA 1
ATOM 1286 C C . GLU A 1 177 ? 3.167 3.403 -2.024 1.00 94.56 177 GLU A C 1
ATOM 1288 O O . GLU A 1 177 ? 2.788 3.495 -3.194 1.00 94.56 177 GLU A O 1
ATOM 1293 N N . THR A 1 178 ? 4.351 3.857 -1.620 1.00 95.56 178 THR A N 1
ATOM 1294 C CA . THR A 1 178 ? 5.311 4.503 -2.517 1.00 95.56 178 THR A CA 1
ATOM 1295 C C . THR A 1 178 ? 6.015 3.475 -3.399 1.00 95.56 178 THR A C 1
ATOM 1297 O O . THR A 1 178 ? 6.130 2.306 -3.034 1.00 95.56 178 THR A O 1
ATOM 1300 N N . ASP A 1 179 ? 6.553 3.912 -4.541 1.00 95.69 179 ASP A N 1
ATOM 1301 C CA . ASP A 1 179 ? 7.335 3.038 -5.432 1.00 95.69 179 ASP A CA 1
ATOM 1302 C C . ASP A 1 179 ? 8.515 2.385 -4.714 1.00 95.69 179 ASP A C 1
ATOM 1304 O O . ASP A 1 179 ? 8.795 1.210 -4.922 1.00 95.69 179 ASP A O 1
ATOM 1308 N N . THR A 1 180 ? 9.184 3.116 -3.824 1.00 95.06 180 THR A N 1
ATOM 1309 C CA . THR A 1 180 ? 10.290 2.572 -3.031 1.00 95.06 180 THR A CA 1
ATOM 1310 C C . THR A 1 180 ? 9.827 1.430 -2.126 1.00 95.06 180 THR A C 1
ATOM 1312 O O . THR A 1 180 ? 10.473 0.386 -2.093 1.00 95.06 180 THR A O 1
ATOM 1315 N N . ALA A 1 181 ? 8.698 1.597 -1.429 1.00 94.50 181 ALA A N 1
ATOM 1316 C CA . ALA A 1 181 ? 8.159 0.566 -0.544 1.00 94.50 181 ALA A CA 1
ATOM 1317 C C . ALA A 1 181 ? 7.634 -0.652 -1.325 1.00 94.50 181 ALA A C 1
ATOM 1319 O O . ALA A 1 181 ? 7.889 -1.792 -0.934 1.00 94.50 181 ALA A O 1
ATOM 1320 N N . LEU A 1 182 ? 6.955 -0.429 -2.458 1.00 96.25 182 LEU A N 1
ATOM 1321 C CA . LEU A 1 182 ? 6.502 -1.520 -3.322 1.00 96.25 182 LEU A CA 1
ATOM 1322 C C . LEU A 1 182 ? 7.691 -2.303 -3.893 1.00 96.25 182 LEU A C 1
ATOM 1324 O O . LEU A 1 182 ? 7.706 -3.529 -3.816 1.00 96.25 182 LEU A O 1
ATOM 1328 N N . ARG A 1 183 ? 8.722 -1.610 -4.388 1.00 95.06 183 ARG A N 1
ATOM 1329 C CA . ARG A 1 183 ? 9.951 -2.230 -4.899 1.00 95.06 183 ARG A CA 1
ATOM 1330 C C . ARG A 1 183 ? 10.635 -3.095 -3.850 1.00 95.06 183 ARG A C 1
ATOM 1332 O O . ARG A 1 183 ? 11.017 -4.218 -4.154 1.00 95.06 183 ARG A O 1
ATOM 1339 N N . GLN A 1 184 ? 10.736 -2.619 -2.609 1.00 92.88 184 GLN A N 1
ATOM 1340 C CA . GLN A 1 184 ? 11.293 -3.415 -1.512 1.00 92.88 184 GLN A CA 1
ATOM 1341 C C . GLN A 1 184 ? 10.525 -4.724 -1.308 1.00 92.88 184 GLN A C 1
ATOM 1343 O O . GLN A 1 184 ? 11.149 -5.773 -1.166 1.00 92.88 184 GLN A O 1
ATOM 1348 N N . ARG A 1 185 ? 9.187 -4.693 -1.358 1.00 93.50 185 ARG A N 1
ATOM 1349 C CA . ARG A 1 185 ? 8.367 -5.911 -1.266 1.00 93.50 185 ARG A CA 1
ATOM 1350 C C . ARG A 1 185 ? 8.581 -6.849 -2.454 1.00 93.50 185 ARG A C 1
ATOM 1352 O O . ARG A 1 185 ? 8.672 -8.052 -2.238 1.00 93.50 185 ARG A O 1
ATOM 1359 N N . ILE A 1 186 ? 8.680 -6.323 -3.678 1.00 93.31 186 ILE A N 1
ATOM 1360 C CA . ILE A 1 186 ? 8.976 -7.129 -4.875 1.00 93.31 186 ILE A CA 1
ATOM 1361 C C . ILE A 1 186 ? 10.320 -7.841 -4.703 1.00 93.31 186 ILE A C 1
ATOM 1363 O O . ILE A 1 186 ? 10.384 -9.065 -4.810 1.00 93.31 186 ILE A O 1
ATOM 1367 N N . CYS A 1 187 ? 11.373 -7.094 -4.360 1.00 89.00 187 CYS A N 1
ATOM 1368 C CA . CYS A 1 187 ? 12.701 -7.654 -4.125 1.00 89.00 187 CYS A CA 1
ATOM 1369 C C . CYS A 1 187 ? 12.686 -8.693 -2.998 1.00 89.00 187 CYS A C 1
ATOM 1371 O O . CYS A 1 187 ? 13.321 -9.734 -3.126 1.00 89.00 187 CYS A O 1
ATOM 1373 N N . GLN A 1 188 ? 11.933 -8.454 -1.921 1.00 86.19 188 GLN A N 1
ATOM 1374 C CA . GLN A 1 188 ? 11.812 -9.401 -0.814 1.00 86.19 188 GLN A CA 1
ATOM 1375 C C . GLN A 1 188 ? 11.188 -10.730 -1.261 1.00 86.19 188 GLN A C 1
ATOM 1377 O O . GLN A 1 188 ? 11.706 -11.785 -0.907 1.00 86.19 188 GLN A O 1
ATOM 1382 N N . VAL A 1 189 ? 10.118 -10.696 -2.064 1.00 86.38 189 VAL A N 1
ATOM 1383 C CA . VAL A 1 189 ? 9.493 -11.916 -2.606 1.00 86.38 189 VAL A CA 1
ATOM 1384 C C . VAL A 1 189 ? 10.448 -12.663 -3.537 1.00 86.38 189 VAL A C 1
ATOM 1386 O O . VAL A 1 189 ? 10.506 -13.889 -3.503 1.00 86.38 189 VAL A O 1
ATOM 1389 N N . GLN A 1 190 ? 11.226 -11.940 -4.344 1.00 84.31 190 GLN A N 1
ATOM 1390 C CA . GLN A 1 190 ? 12.211 -12.546 -5.243 1.00 84.31 190 GLN A CA 1
ATOM 1391 C C . GLN A 1 190 ? 13.403 -13.158 -4.489 1.00 84.31 190 GLN A C 1
ATOM 1393 O O . GLN A 1 190 ? 13.883 -14.222 -4.872 1.00 84.31 190 GLN A O 1
ATOM 1398 N N . GLN A 1 191 ? 13.876 -12.511 -3.419 1.00 82.12 191 GLN A N 1
ATOM 1399 C CA . GLN A 1 191 ? 14.996 -12.987 -2.595 1.00 82.12 191 GLN A CA 1
ATOM 1400 C C . GLN A 1 191 ? 14.607 -14.149 -1.682 1.00 82.12 191 GLN A C 1
ATOM 1402 O O . GLN A 1 191 ? 15.408 -15.057 -1.466 1.00 82.12 191 GLN A O 1
ATOM 1407 N N . VAL A 1 192 ? 13.382 -14.130 -1.157 1.00 78.31 192 VAL A N 1
ATOM 1408 C CA . VAL A 1 192 ? 12.847 -15.176 -0.284 1.00 78.31 192 VAL A CA 1
ATOM 1409 C C . VAL A 1 192 ? 11.548 -15.704 -0.892 1.00 78.31 192 VAL A C 1
ATOM 1411 O O . VAL A 1 192 ? 10.459 -15.373 -0.413 1.00 78.31 192 VAL A O 1
ATOM 1414 N N . PRO A 1 193 ? 11.631 -16.530 -1.955 1.00 76.38 193 PRO A N 1
ATOM 1415 C CA . PRO A 1 193 ? 10.441 -17.113 -2.549 1.00 76.38 193 PRO A CA 1
ATOM 1416 C C . PRO A 1 193 ? 9.682 -17.916 -1.487 1.00 76.38 193 PRO A C 1
ATOM 1418 O O . PRO A 1 193 ? 10.310 -18.738 -0.807 1.00 76.38 193 PRO A O 1
ATOM 1421 N N . PRO A 1 194 ? 8.355 -17.737 -1.344 1.00 71.50 194 PRO A N 1
ATOM 1422 C CA . PRO A 1 194 ? 7.535 -18.474 -0.385 1.00 71.50 194 PRO A CA 1
ATOM 1423 C C . PRO A 1 194 ? 7.268 -19.897 -0.896 1.00 71.50 194 PRO A C 1
ATOM 1425 O O . PRO A 1 194 ? 6.136 -20.305 -1.132 1.00 71.50 194 PRO A O 1
ATOM 1428 N N . ASN A 1 195 ? 8.340 -20.648 -1.138 1.00 77.19 195 ASN A N 1
ATOM 1429 C CA . ASN A 1 195 ? 8.305 -21.987 -1.717 1.00 77.19 195 ASN A CA 1
ATOM 1430 C C . ASN A 1 195 ? 8.419 -23.096 -0.662 1.00 77.19 195 ASN A C 1
ATOM 1432 O O . ASN A 1 195 ? 8.312 -24.270 -1.003 1.00 77.19 195 ASN A O 1
ATOM 1436 N N . GLY A 1 196 ? 8.652 -22.731 0.604 1.00 69.75 196 GLY A N 1
ATOM 1437 C CA . GLY A 1 196 ? 8.754 -23.667 1.723 1.00 69.75 196 GLY A CA 1
ATOM 1438 C C . GLY A 1 196 ? 9.981 -24.582 1.687 1.00 69.75 196 GLY A C 1
ATOM 1439 O O . GLY A 1 196 ? 10.031 -25.529 2.461 1.00 69.75 196 GLY A O 1
ATOM 1440 N N . VAL A 1 197 ? 10.953 -24.331 0.801 1.00 70.56 197 VAL A N 1
ATOM 1441 C CA . VAL A 1 197 ? 12.131 -25.206 0.627 1.00 70.56 197 VAL A CA 1
ATOM 1442 C C . VAL A 1 197 ? 13.467 -24.499 0.829 1.00 70.56 197 VAL A C 1
ATOM 1444 O O . VAL A 1 197 ? 14.490 -25.167 0.935 1.00 70.56 197 VAL A O 1
ATOM 1447 N N . ASN A 1 198 ? 13.491 -23.165 0.887 1.00 77.25 198 ASN A N 1
ATOM 1448 C CA . ASN A 1 198 ? 14.715 -22.420 1.175 1.00 77.25 198 ASN A CA 1
ATOM 1449 C C . ASN A 1 198 ? 14.784 -22.006 2.655 1.00 77.25 198 ASN A C 1
ATOM 1451 O O . ASN A 1 198 ? 13.764 -21.693 3.271 1.00 77.25 198 ASN A O 1
ATOM 1455 N N . THR A 1 199 ? 15.996 -21.987 3.216 1.00 77.81 199 THR A N 1
ATOM 1456 C CA . THR A 1 199 ? 16.236 -21.687 4.637 1.00 77.81 199 THR A CA 1
ATOM 1457 C C . THR A 1 199 ? 15.676 -20.329 5.048 1.00 77.81 199 THR A C 1
ATOM 1459 O O . THR A 1 199 ? 15.102 -20.206 6.124 1.00 77.81 199 THR A O 1
ATOM 1462 N N . ALA A 1 200 ? 15.773 -19.320 4.176 1.00 79.25 200 ALA A N 1
ATOM 1463 C CA . ALA A 1 200 ? 15.239 -17.990 4.453 1.00 79.25 200 ALA A CA 1
ATOM 1464 C C . ALA A 1 200 ? 13.702 -17.986 4.554 1.00 79.25 200 ALA A C 1
ATOM 1466 O O . ALA A 1 200 ? 13.149 -17.306 5.410 1.00 79.25 200 ALA A O 1
ATOM 1467 N N . CYS A 1 201 ? 13.003 -18.780 3.739 1.00 77.69 201 CYS A N 1
ATOM 1468 C CA . CYS A 1 201 ? 11.551 -18.948 3.791 1.00 77.69 201 CYS A CA 1
ATOM 1469 C C . CYS A 1 201 ? 11.123 -19.673 5.070 1.00 77.69 201 CYS A C 1
ATOM 1471 O O . CYS A 1 201 ? 10.103 -19.317 5.655 1.00 77.69 201 CYS A O 1
ATOM 1473 N N . LEU A 1 202 ? 11.890 -20.677 5.507 1.00 77.62 202 LEU A N 1
ATOM 1474 C CA . LEU A 1 202 ? 11.627 -21.383 6.761 1.00 77.62 202 LEU A CA 1
ATOM 1475 C C . LEU A 1 202 ? 11.838 -20.459 7.969 1.00 77.62 202 LEU A C 1
ATOM 1477 O O . LEU A 1 202 ? 10.946 -20.360 8.807 1.00 77.62 202 LEU A O 1
ATOM 1481 N N . ALA A 1 203 ? 12.941 -19.708 8.003 1.00 81.25 203 ALA A N 1
ATOM 1482 C CA . ALA A 1 203 ? 13.213 -18.726 9.053 1.00 81.25 203 ALA A CA 1
ATOM 1483 C C . ALA A 1 203 ? 12.164 -17.598 9.082 1.00 81.25 203 ALA A C 1
ATOM 1485 O O . ALA A 1 203 ? 11.644 -17.251 10.140 1.00 81.25 203 ALA A O 1
ATOM 1486 N N . ALA A 1 204 ? 11.775 -17.070 7.916 1.00 81.00 204 ALA A N 1
ATOM 1487 C CA . ALA A 1 204 ? 10.716 -16.066 7.822 1.00 81.00 204 ALA A CA 1
ATOM 1488 C C . ALA A 1 204 ? 9.367 -16.598 8.339 1.00 81.00 204 ALA A C 1
ATOM 1490 O O . ALA A 1 204 ? 8.599 -15.844 8.932 1.00 81.00 204 ALA A O 1
ATOM 1491 N N . ALA A 1 205 ? 9.075 -17.889 8.154 1.00 81.44 205 ALA A N 1
ATOM 1492 C CA . ALA A 1 205 ? 7.869 -18.506 8.699 1.00 81.44 205 ALA A CA 1
ATOM 1493 C C . ALA A 1 205 ? 7.889 -18.579 10.238 1.00 81.44 205 ALA A C 1
ATOM 1495 O O . ALA A 1 205 ? 6.843 -18.389 10.859 1.00 81.44 205 ALA A O 1
ATOM 1496 N N . VAL A 1 206 ? 9.055 -18.813 10.855 1.00 85.44 206 VAL A N 1
ATOM 1497 C CA . VAL A 1 206 ? 9.231 -18.772 12.321 1.00 85.44 206 VAL A CA 1
ATOM 1498 C C . VAL A 1 206 ? 8.956 -17.362 12.851 1.00 85.44 206 VAL A C 1
ATOM 1500 O O . VAL A 1 206 ? 8.147 -17.197 13.760 1.00 85.44 206 VAL A O 1
ATOM 1503 N N . GLU A 1 207 ? 9.556 -16.334 12.242 1.00 86.62 207 GLU A N 1
ATOM 1504 C CA . GLU A 1 207 ? 9.344 -14.934 12.643 1.00 86.62 207 GLU A CA 1
ATOM 1505 C C . GLU A 1 207 ? 7.877 -14.506 12.468 1.00 86.62 207 GLU A C 1
ATOM 1507 O O . GLU A 1 207 ? 7.299 -13.816 13.308 1.00 86.62 207 GLU A O 1
ATOM 1512 N N . GLN A 1 208 ? 7.233 -14.929 11.378 1.00 86.69 208 GLN A N 1
ATOM 1513 C CA . GLN A 1 208 ? 5.813 -14.657 11.160 1.00 86.69 208 GLN A CA 1
ATOM 1514 C C . GLN A 1 208 ? 4.929 -15.307 12.226 1.00 86.69 208 GLN A C 1
ATOM 1516 O O . GLN A 1 208 ? 3.967 -14.675 12.666 1.00 86.69 208 GLN A O 1
ATOM 1521 N N . LEU A 1 209 ? 5.247 -16.535 12.646 1.00 89.06 209 LEU A N 1
ATOM 1522 C CA . LEU A 1 209 ? 4.523 -17.229 13.707 1.00 89.06 209 LEU A CA 1
ATOM 1523 C C . LEU A 1 209 ? 4.606 -16.451 15.029 1.00 89.06 209 LEU A C 1
ATOM 1525 O O . LEU A 1 209 ? 3.566 -16.143 15.607 1.00 89.06 209 LEU A O 1
ATOM 1529 N N . ASP A 1 210 ? 5.811 -16.060 15.445 1.00 90.88 210 ASP A N 1
ATOM 1530 C CA . ASP A 1 210 ? 6.064 -15.253 16.651 1.00 90.88 210 ASP A CA 1
ATOM 1531 C C . ASP A 1 210 ? 5.262 -13.939 16.646 1.00 90.88 210 ASP A C 1
ATOM 1533 O O . ASP A 1 210 ? 4.519 -13.613 17.578 1.00 90.88 210 ASP A O 1
ATOM 1537 N N . ARG A 1 211 ? 5.286 -13.222 15.517 1.00 90.31 211 ARG A N 1
ATOM 1538 C CA . ARG A 1 211 ? 4.539 -11.967 15.354 1.00 90.31 211 ARG A CA 1
ATOM 1539 C C . ARG A 1 211 ? 3.028 -12.146 15.460 1.00 90.31 211 ARG A C 1
ATOM 1541 O O . ARG A 1 211 ? 2.349 -11.282 16.023 1.00 90.31 211 ARG A O 1
ATOM 1548 N N . VAL A 1 212 ? 2.482 -13.219 14.885 1.00 90.94 212 VAL A N 1
ATOM 1549 C CA . VAL A 1 212 ? 1.043 -13.514 14.959 1.00 90.94 212 VAL A CA 1
ATOM 1550 C C . VAL A 1 212 ? 0.644 -13.810 16.401 1.00 90.94 212 VAL A C 1
ATOM 1552 O O . VAL A 1 212 ? -0.319 -13.217 16.886 1.00 90.94 212 VAL A O 1
ATOM 1555 N N . LEU A 1 213 ? 1.402 -14.654 17.100 1.00 90.12 213 LEU A N 1
ATOM 1556 C CA . LEU A 1 213 ? 1.119 -15.031 18.486 1.00 90.12 213 LEU A CA 1
ATOM 1557 C C . LEU A 1 213 ? 1.232 -13.831 19.432 1.00 90.12 213 LEU A C 1
ATOM 1559 O O . LEU A 1 213 ? 0.282 -13.550 20.163 1.00 90.12 213 LEU A O 1
ATOM 1563 N N . THR A 1 214 ? 2.298 -13.034 19.307 1.00 90.44 214 THR A N 1
ATOM 1564 C CA . THR A 1 214 ? 2.456 -11.760 20.029 1.00 90.44 214 THR A CA 1
ATOM 1565 C C . THR A 1 214 ? 1.235 -10.858 19.840 1.00 90.44 214 THR A C 1
ATOM 1567 O O . THR A 1 214 ? 0.720 -10.254 20.784 1.00 90.44 214 THR A O 1
ATOM 1570 N N . ARG A 1 215 ? 0.736 -10.736 18.602 1.00 89.88 215 ARG A N 1
ATOM 1571 C CA . ARG A 1 215 ? -0.427 -9.887 18.329 1.00 89.88 215 ARG A CA 1
ATOM 1572 C C . ARG A 1 215 ? -1.710 -10.462 18.923 1.00 89.88 215 ARG A C 1
ATOM 1574 O O . ARG A 1 215 ? -2.554 -9.689 19.375 1.00 89.88 215 ARG A O 1
ATOM 1581 N N . MET A 1 216 ? -1.870 -11.781 18.912 1.00 88.06 216 MET A N 1
ATOM 1582 C CA . MET A 1 216 ? -3.020 -12.444 19.521 1.00 88.06 216 MET A CA 1
ATOM 1583 C C . MET A 1 216 ? -3.056 -12.207 21.031 1.00 88.06 216 MET A C 1
ATOM 1585 O O . MET A 1 216 ? -4.110 -11.846 21.538 1.00 88.06 216 MET A O 1
ATOM 1589 N N . GLU A 1 217 ? -1.925 -12.299 21.730 1.00 86.88 217 GLU A N 1
ATOM 1590 C CA . GLU A 1 217 ? -1.826 -12.014 23.172 1.00 86.88 217 GLU A CA 1
ATOM 1591 C C . GLU A 1 217 ? -2.205 -10.574 23.537 1.00 86.88 217 GLU A C 1
ATOM 1593 O O . GLU A 1 217 ? -2.793 -10.325 24.586 1.00 86.88 217 GLU A O 1
ATOM 1598 N N . GLN A 1 218 ? -1.905 -9.610 22.662 1.00 85.69 218 GLN A N 1
ATOM 1599 C CA . GLN A 1 218 ? -2.264 -8.204 22.878 1.00 85.69 218 GLN A CA 1
ATOM 1600 C C . GLN A 1 218 ? -3.766 -7.930 22.741 1.00 85.69 218 GLN A C 1
ATOM 1602 O O . GLN A 1 218 ? -4.258 -6.929 23.261 1.00 85.69 218 GLN A O 1
ATOM 1607 N N . VAL A 1 219 ? -4.478 -8.753 21.970 1.00 87.75 219 VAL A N 1
ATOM 1608 C CA . VAL A 1 219 ? -5.878 -8.508 21.586 1.00 87.75 219 VAL A CA 1
ATOM 1609 C C . VAL A 1 219 ? -6.837 -9.453 22.308 1.00 87.75 219 VAL A C 1
ATOM 1611 O O . VAL A 1 219 ? -7.983 -9.088 22.559 1.00 87.75 219 VAL A O 1
ATOM 1614 N N . LEU A 1 220 ? -6.383 -10.660 22.641 1.00 84.50 220 LEU A N 1
ATOM 1615 C CA . LEU A 1 220 ? -7.180 -11.720 23.240 1.00 84.50 220 LEU A CA 1
ATOM 1616 C C . LEU A 1 220 ? -6.673 -12.022 24.658 1.00 84.50 220 LEU A C 1
ATOM 1618 O O . LEU A 1 220 ? -5.464 -12.084 24.871 1.00 84.50 220 LEU A O 1
ATOM 1622 N N . PRO A 1 221 ? -7.564 -12.285 25.632 1.00 81.19 221 PRO A N 1
ATOM 1623 C CA . PRO A 1 221 ? -7.178 -12.625 27.000 1.00 81.19 221 PRO A CA 1
ATOM 1624 C C . PRO A 1 221 ? -6.696 -14.086 27.105 1.00 81.19 221 PRO A C 1
ATOM 1626 O O . PRO A 1 221 ? -7.266 -14.886 27.846 1.00 81.19 221 PRO A O 1
ATOM 1629 N N . LEU A 1 222 ? -5.640 -14.451 26.368 1.00 81.38 222 LEU A N 1
ATOM 1630 C CA . LEU A 1 222 ? -5.140 -15.831 26.267 1.00 81.38 222 LEU A CA 1
ATOM 1631 C C . LEU A 1 222 ? -4.685 -16.409 27.616 1.00 81.38 222 LEU A C 1
ATOM 1633 O O . LEU A 1 222 ? -4.808 -17.607 27.845 1.00 81.38 222 LEU A O 1
ATOM 1637 N N . GLY A 1 223 ? -4.258 -15.562 28.559 1.00 75.38 223 GLY A N 1
ATOM 1638 C CA . GLY A 1 223 ? -3.921 -15.985 29.925 1.00 75.38 223 GLY A CA 1
ATOM 1639 C C . GLY A 1 223 ? -5.106 -16.516 30.747 1.00 75.38 223 GLY A C 1
ATOM 1640 O O . GLY A 1 223 ? -4.892 -17.112 31.799 1.00 75.38 223 GLY A O 1
ATOM 1641 N N . GLN A 1 224 ? -6.345 -16.308 30.285 1.00 81.75 224 GLN A N 1
ATOM 1642 C CA . GLN A 1 224 ? -7.568 -16.830 30.909 1.00 81.75 224 GLN A CA 1
ATOM 1643 C C . GLN A 1 224 ? -8.121 -18.062 30.175 1.00 81.75 224 GLN A C 1
ATOM 1645 O O . GLN A 1 224 ? -9.138 -18.621 30.588 1.00 81.75 224 GLN A O 1
ATOM 1650 N N . CYS A 1 225 ? -7.479 -18.498 29.087 1.00 80.56 225 CYS A N 1
ATOM 1651 C CA . CYS A 1 225 ? -7.879 -19.704 28.378 1.00 80.56 225 CYS A CA 1
ATOM 1652 C C . CYS A 1 225 ? -7.522 -20.948 29.201 1.00 80.56 225 CYS A C 1
ATOM 1654 O O . CYS A 1 225 ? -6.418 -21.071 29.726 1.00 80.56 225 CYS A O 1
ATOM 1656 N N . ALA A 1 226 ? -8.463 -21.892 29.293 1.00 82.81 226 ALA A N 1
ATOM 1657 C CA . ALA A 1 226 ? -8.236 -23.169 29.972 1.00 82.81 226 ALA A CA 1
ATOM 1658 C C . ALA A 1 226 ? -7.201 -24.046 29.243 1.00 82.81 226 ALA A C 1
ATOM 1660 O O . ALA A 1 226 ? -6.498 -24.828 29.879 1.00 82.81 226 ALA A O 1
ATOM 1661 N N . GLU A 1 227 ? -7.124 -23.920 27.916 1.00 82.25 227 GLU A N 1
ATOM 1662 C CA . GLU A 1 227 ? -6.128 -24.575 27.073 1.00 82.25 227 GLU A CA 1
ATOM 1663 C C . GLU A 1 227 ? -5.894 -23.739 25.810 1.00 82.25 227 GLU A C 1
ATOM 1665 O O . GLU A 1 227 ? -6.850 -23.379 25.117 1.00 82.25 227 GLU A O 1
ATOM 1670 N N . TYR A 1 228 ? -4.628 -23.476 25.483 1.00 85.00 228 TYR A N 1
ATOM 1671 C CA . TYR A 1 228 ? -4.227 -22.922 24.196 1.00 85.00 228 TYR A CA 1
ATOM 1672 C C . TYR A 1 228 ? -3.638 -24.019 23.297 1.00 85.00 228 TYR A C 1
ATOM 1674 O O . TYR A 1 228 ? -2.522 -24.490 23.514 1.00 85.00 228 TYR A O 1
ATOM 1682 N N . THR A 1 229 ? -4.403 -24.451 22.289 1.00 85.56 229 THR A N 1
ATOM 1683 C CA . THR A 1 229 ? -3.980 -25.481 21.326 1.00 85.56 229 THR A CA 1
ATOM 1684 C C . THR A 1 229 ? -3.581 -24.861 19.985 1.00 85.56 229 THR A C 1
ATOM 1686 O O . THR A 1 229 ? -4.343 -24.076 19.422 1.00 85.56 229 THR A O 1
ATOM 1689 N N . VAL A 1 230 ? -2.466 -25.321 19.405 1.00 86.62 230 VAL A N 1
ATOM 1690 C CA . VAL A 1 230 ? -2.101 -25.066 18.001 1.00 86.62 230 VAL A CA 1
ATOM 1691 C C . VAL A 1 230 ? -2.128 -26.359 17.181 1.00 86.62 230 VAL A C 1
ATOM 1693 O O . VAL A 1 230 ? -1.512 -27.369 17.526 1.00 86.62 230 VAL A O 1
ATOM 1696 N N . GLU A 1 231 ? -2.851 -26.337 16.062 1.00 86.25 231 GLU A N 1
ATOM 1697 C CA . GLU A 1 231 ? -2.816 -27.402 15.056 1.00 86.25 231 GLU A CA 1
ATOM 1698 C C . GLU A 1 231 ? -1.564 -27.209 14.191 1.00 86.25 231 GLU A C 1
ATOM 1700 O O . GLU A 1 231 ? -1.543 -26.401 13.266 1.00 86.25 231 GLU A O 1
ATOM 1705 N N . ALA A 1 232 ? -0.506 -27.956 14.505 1.00 76.75 232 ALA A N 1
ATOM 1706 C CA . ALA A 1 232 ? 0.793 -27.872 13.838 1.00 76.75 232 ALA A CA 1
ATOM 1707 C C . ALA A 1 232 ? 0.803 -28.558 12.457 1.00 76.75 232 ALA A C 1
ATOM 1709 O O . ALA A 1 232 ? 1.819 -28.578 11.767 1.00 76.75 232 ALA A O 1
ATOM 1710 N N . GLY A 1 233 ? -0.339 -29.112 12.037 1.00 77.94 233 GLY A N 1
ATOM 1711 C CA . GLY A 1 233 ? -0.529 -29.657 10.704 1.00 77.94 233 GLY A CA 1
ATOM 1712 C C . GLY A 1 233 ? 0.281 -30.928 10.482 1.00 77.94 233 GLY A C 1
ATOM 1713 O O . GLY A 1 233 ? 0.128 -31.910 11.212 1.00 77.94 233 GLY A O 1
ATOM 1714 N N . ARG A 1 234 ? 1.079 -30.933 9.415 1.00 76.44 234 ARG A N 1
ATOM 1715 C CA . ARG A 1 234 ? 1.821 -32.115 8.977 1.00 76.44 234 ARG A CA 1
ATOM 1716 C C . ARG A 1 234 ? 3.115 -32.264 9.796 1.00 76.44 234 ARG A C 1
ATOM 1718 O O . ARG A 1 234 ? 3.677 -31.255 10.220 1.00 76.44 234 ARG A O 1
ATOM 1725 N N . PRO A 1 235 ? 3.628 -33.486 9.994 1.00 73.50 235 PRO A N 1
ATOM 1726 C CA . PRO A 1 235 ? 4.874 -33.692 10.733 1.00 73.50 235 PRO A CA 1
ATOM 1727 C C . PRO A 1 235 ? 6.078 -32.957 10.129 1.00 73.50 235 PRO A C 1
ATOM 1729 O O . PRO A 1 235 ? 6.875 -32.388 10.863 1.00 73.50 235 PRO A O 1
ATOM 1732 N N . ASP A 1 236 ? 6.161 -32.897 8.798 1.00 73.31 236 ASP A N 1
ATOM 1733 C CA . ASP A 1 236 ? 7.241 -32.253 8.037 1.00 73.31 236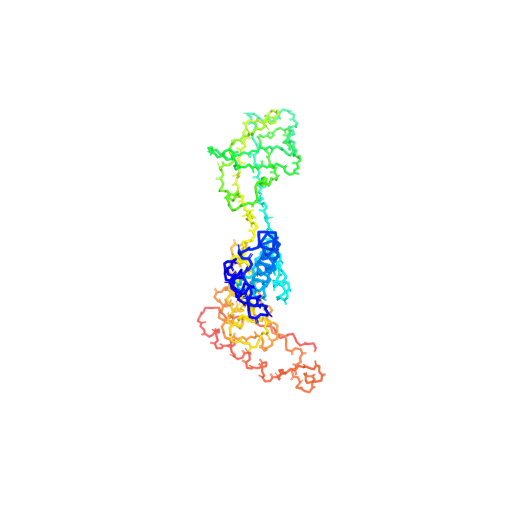 ASP A CA 1
ATOM 1734 C C . ASP A 1 236 ? 7.240 -30.719 8.129 1.00 73.31 236 ASP A C 1
ATOM 1736 O O . ASP A 1 236 ? 8.200 -30.071 7.722 1.00 73.31 236 ASP A O 1
ATOM 1740 N N . THR A 1 237 ? 6.180 -30.113 8.675 1.00 74.12 237 THR A N 1
ATOM 1741 C CA . THR A 1 237 ? 6.097 -28.654 8.858 1.00 74.12 237 THR A CA 1
ATOM 1742 C C . THR A 1 237 ? 6.565 -28.174 10.233 1.00 74.12 237 THR A C 1
ATOM 1744 O O . THR A 1 237 ? 6.630 -26.961 10.465 1.00 74.12 237 THR A O 1
ATOM 1747 N N . ILE A 1 238 ? 6.902 -29.107 11.128 1.00 78.69 238 ILE A N 1
ATOM 1748 C CA . ILE A 1 238 ? 7.283 -28.850 12.517 1.00 78.69 238 ILE A CA 1
ATOM 1749 C C . ILE A 1 238 ? 8.805 -28.879 12.632 1.00 78.69 238 ILE A C 1
ATOM 1751 O O . ILE A 1 238 ? 9.436 -29.902 12.391 1.00 78.69 238 ILE A O 1
ATOM 1755 N N . ASP A 1 239 ? 9.385 -27.761 13.052 1.00 79.81 239 ASP A N 1
ATOM 1756 C CA . ASP A 1 239 ? 10.808 -27.644 13.358 1.00 79.81 239 ASP A CA 1
ATOM 1757 C C . ASP A 1 239 ? 11.005 -27.183 14.811 1.00 79.81 239 ASP A C 1
ATOM 1759 O O . ASP A 1 239 ? 10.067 -26.769 15.503 1.00 79.81 239 ASP A O 1
ATOM 1763 N N . ARG A 1 240 ? 12.243 -27.297 15.300 1.00 83.69 240 ARG A N 1
ATOM 1764 C CA . ARG A 1 240 ? 12.595 -26.947 16.682 1.00 83.69 240 ARG A CA 1
ATOM 1765 C C . ARG A 1 240 ? 12.317 -25.474 16.996 1.00 83.69 240 ARG A C 1
ATOM 1767 O O . ARG A 1 240 ? 11.899 -25.167 18.108 1.00 83.69 240 ARG A O 1
ATOM 1774 N N . GLU A 1 241 ? 12.553 -24.585 16.037 1.00 85.81 241 GLU A N 1
ATOM 1775 C CA . GLU A 1 241 ? 12.411 -23.138 16.214 1.00 85.81 241 GLU A CA 1
ATOM 1776 C C . GLU A 1 241 ? 10.939 -22.740 16.363 1.00 85.81 241 GLU A C 1
ATOM 1778 O O . GLU A 1 241 ? 10.588 -22.056 17.321 1.00 85.81 241 GLU A O 1
ATOM 1783 N N . LYS A 1 242 ? 10.044 -23.260 15.512 1.00 86.31 242 LYS A N 1
ATOM 1784 C CA . LYS A 1 242 ? 8.591 -23.091 15.658 1.00 86.31 242 LYS A CA 1
ATOM 1785 C C . LYS A 1 242 ? 8.097 -23.644 16.986 1.00 86.31 242 LYS A C 1
ATOM 1787 O O . LYS A 1 242 ? 7.285 -23.001 17.640 1.00 86.31 242 LYS A O 1
ATOM 1792 N N . LEU A 1 243 ? 8.571 -24.823 17.397 1.00 87.00 243 LEU A N 1
ATOM 1793 C CA . LEU A 1 243 ? 8.187 -25.406 18.686 1.00 87.00 243 LEU A CA 1
ATOM 1794 C C . LEU A 1 243 ? 8.606 -24.521 19.866 1.00 87.00 243 LEU A C 1
ATOM 1796 O O . LEU A 1 243 ? 7.838 -24.399 20.819 1.00 87.00 243 LEU A O 1
ATOM 1800 N N . GLN A 1 244 ? 9.784 -23.897 19.793 1.00 86.62 244 GLN A N 1
ATOM 1801 C CA . GLN A 1 244 ? 10.247 -22.956 20.811 1.00 86.62 244 GLN A CA 1
ATOM 1802 C C . GLN A 1 244 ? 9.365 -21.703 20.851 1.00 86.62 244 GLN A C 1
ATOM 1804 O O . GLN A 1 244 ? 8.875 -21.356 21.918 1.00 86.62 244 GLN A O 1
ATOM 1809 N N . VAL A 1 245 ? 9.066 -21.104 19.693 1.00 89.00 245 VAL A N 1
ATOM 1810 C CA . VAL A 1 245 ? 8.162 -19.944 19.590 1.00 89.00 245 VAL A CA 1
ATOM 1811 C C . VAL A 1 245 ? 6.785 -20.255 20.185 1.00 89.00 245 VAL A C 1
ATOM 1813 O O . VAL A 1 245 ? 6.260 -19.487 20.986 1.00 89.00 245 VAL A O 1
ATOM 1816 N N . LEU A 1 246 ? 6.199 -21.411 19.858 1.00 89.12 246 LEU A N 1
ATOM 1817 C CA . LEU A 1 246 ? 4.919 -21.827 20.442 1.00 89.12 246 LEU A CA 1
ATOM 1818 C C . LEU A 1 246 ? 4.998 -21.937 21.976 1.00 89.12 246 LEU A C 1
ATOM 1820 O O . LEU A 1 246 ? 4.048 -21.568 22.667 1.00 89.12 246 LEU A O 1
ATOM 1824 N N . LEU A 1 247 ? 6.110 -22.449 22.512 1.00 86.12 247 LEU A N 1
ATOM 1825 C CA . LEU A 1 247 ? 6.310 -22.601 23.955 1.00 86.12 247 LEU A CA 1
ATOM 1826 C C . LEU A 1 247 ? 6.445 -21.245 24.651 1.00 86.12 247 LEU A C 1
ATOM 1828 O O . LEU A 1 247 ? 5.833 -21.039 25.700 1.00 86.12 247 LEU A O 1
ATOM 1832 N N . ASP A 1 248 ? 7.201 -20.328 24.051 1.00 87.75 248 ASP A N 1
ATOM 1833 C CA . ASP A 1 248 ? 7.438 -18.983 24.577 1.00 87.75 248 ASP A CA 1
ATOM 1834 C C . ASP A 1 248 ? 6.135 -18.165 24.641 1.00 87.75 248 ASP A C 1
ATOM 1836 O O . ASP A 1 248 ? 5.919 -17.417 25.594 1.00 87.75 248 ASP A O 1
ATOM 1840 N N . HIS A 1 249 ? 5.213 -18.413 23.704 1.00 88.62 249 HIS A N 1
ATOM 1841 C CA . HIS A 1 249 ? 3.855 -17.851 23.668 1.00 88.62 249 HIS A CA 1
ATOM 1842 C C . HIS A 1 249 ? 2.812 -18.627 24.496 1.00 88.62 249 HIS A C 1
ATOM 1844 O O . HIS A 1 249 ? 1.600 -18.440 24.353 1.00 88.62 249 HIS A O 1
ATOM 1850 N N . GLY A 1 250 ? 3.254 -19.541 25.364 1.00 85.25 250 GLY A N 1
ATOM 1851 C CA . GLY A 1 250 ? 2.380 -20.219 26.320 1.00 85.25 250 GLY A CA 1
ATOM 1852 C C . GLY A 1 250 ? 1.370 -21.186 25.698 1.00 85.25 250 GLY A C 1
ATOM 1853 O O . GLY A 1 250 ? 0.347 -21.465 26.323 1.00 85.25 250 GLY A O 1
ATOM 1854 N N . VAL A 1 251 ? 1.634 -21.714 24.497 1.00 86.94 251 VAL A N 1
ATOM 1855 C CA . VAL A 1 251 ? 0.811 -22.777 23.902 1.00 86.94 251 VAL A CA 1
ATOM 1856 C C . VAL A 1 251 ? 0.882 -24.017 24.796 1.00 86.94 251 VAL A C 1
ATOM 1858 O O . VAL A 1 251 ? 1.956 -24.530 25.104 1.00 86.94 251 VAL A O 1
ATOM 1861 N N . ASP A 1 252 ? -0.278 -24.515 25.216 1.00 81.06 252 ASP A N 1
ATOM 1862 C CA . ASP A 1 252 ? -0.409 -25.645 26.140 1.00 81.06 252 ASP A CA 1
ATOM 1863 C C . ASP A 1 252 ? -0.436 -26.989 25.427 1.00 81.06 252 ASP A C 1
ATOM 1865 O O . ASP A 1 252 ? -0.215 -28.030 26.048 1.00 81.06 252 ASP A O 1
ATOM 1869 N N . ARG A 1 253 ? -0.779 -27.013 24.139 1.00 81.19 253 ARG A N 1
ATOM 1870 C CA . ARG A 1 253 ? -0.976 -28.253 23.396 1.00 81.19 253 ARG A CA 1
ATOM 1871 C C . ARG A 1 253 ? -0.722 -28.053 21.909 1.00 81.19 253 ARG A C 1
ATOM 1873 O O . ARG A 1 253 ? -1.148 -27.073 21.311 1.00 81.19 253 ARG A O 1
ATOM 1880 N N . ILE A 1 254 ? -0.087 -29.048 21.295 1.00 82.94 254 ILE A N 1
ATOM 1881 C CA . ILE A 1 254 ? 0.004 -29.138 19.837 1.00 82.94 254 ILE A CA 1
ATOM 1882 C C . ILE A 1 254 ? -0.679 -30.399 19.327 1.00 82.94 254 ILE A C 1
ATOM 1884 O O . ILE A 1 254 ? -0.631 -31.467 19.951 1.00 82.94 254 ILE A O 1
ATOM 1888 N N . SER A 1 255 ? -1.323 -30.264 18.178 1.00 80.69 255 SER A N 1
ATOM 1889 C CA . SER A 1 255 ? -1.964 -31.354 17.456 1.00 80.69 255 SER A CA 1
ATOM 1890 C C . SER A 1 255 ? -1.230 -31.565 16.138 1.00 80.69 255 SER A C 1
ATOM 1892 O O . SER A 1 255 ? -1.012 -30.620 15.383 1.00 80.69 255 SER A O 1
ATOM 1894 N N . VAL A 1 256 ? -0.801 -32.804 15.903 1.00 79.62 256 VAL A N 1
ATOM 1895 C CA . VAL A 1 256 ? -0.082 -33.220 14.694 1.00 79.62 256 VAL A CA 1
ATOM 1896 C C . VAL A 1 256 ? -0.967 -34.213 13.957 1.00 79.62 256 VAL A C 1
ATOM 1898 O O . VAL A 1 256 ? -1.458 -35.174 14.558 1.00 79.62 256 VAL A O 1
ATOM 1901 N N . ASN A 1 257 ? -1.171 -33.976 12.665 1.00 79.56 257 ASN A N 1
ATOM 1902 C CA . ASN A 1 257 ? -2.010 -34.792 11.800 1.00 79.56 257 ASN A CA 1
ATOM 1903 C C . ASN A 1 257 ? -1.144 -35.522 10.756 1.00 79.56 257 ASN A C 1
ATOM 1905 O O . ASN A 1 257 ? -0.873 -34.967 9.685 1.00 79.56 257 ASN A O 1
ATOM 1909 N N . PRO A 1 258 ? -0.705 -36.763 11.038 1.00 72.00 258 PRO A N 1
ATOM 1910 C CA . PRO A 1 258 ? 0.125 -37.532 10.113 1.00 72.00 258 PRO A CA 1
ATOM 1911 C C . PRO A 1 258 ? -0.643 -38.087 8.900 1.00 72.00 258 PRO A C 1
ATOM 1913 O O . PRO A 1 258 ? -0.008 -38.568 7.965 1.00 72.00 258 PRO A O 1
ATOM 1916 N N . GLN A 1 259 ? -1.980 -37.989 8.876 1.00 75.31 259 GLN A N 1
ATOM 1917 C CA . GLN A 1 259 ? -2.909 -38.635 7.931 1.00 75.31 259 GLN A CA 1
ATOM 1918 C C . GLN A 1 259 ? -2.910 -40.174 7.942 1.00 75.31 259 GLN A C 1
ATOM 1920 O O . GLN A 1 259 ? -3.987 -40.752 7.912 1.00 75.31 259 GLN A O 1
ATOM 1925 N N . SER A 1 260 ? -1.752 -40.834 8.012 1.00 80.06 260 SER A N 1
ATOM 1926 C CA . SER A 1 260 ? -1.590 -42.282 8.218 1.00 80.06 260 SER A CA 1
ATOM 1927 C C . SER A 1 260 ? -0.238 -42.560 8.893 1.00 80.06 260 SER A C 1
ATOM 1929 O O . SER A 1 260 ? 0.661 -41.721 8.844 1.00 80.06 260 SER A O 1
ATOM 1931 N N . LEU A 1 261 ? -0.100 -43.718 9.544 1.00 81.69 261 LEU A N 1
ATOM 1932 C CA . LEU A 1 261 ? 1.178 -44.238 10.059 1.00 81.69 261 LEU A CA 1
ATOM 1933 C C . LEU A 1 261 ? 1.695 -45.422 9.227 1.00 81.69 261 LEU A C 1
ATOM 1935 O O . LEU A 1 261 ? 2.644 -46.089 9.622 1.00 81.69 261 LEU A O 1
ATOM 1939 N N . GLU A 1 262 ? 1.068 -45.695 8.086 1.00 85.19 262 GLU A N 1
ATOM 1940 C CA . GLU A 1 262 ? 1.474 -46.758 7.176 1.00 85.19 262 GLU A CA 1
ATOM 1941 C C . GLU A 1 262 ? 2.147 -46.154 5.943 1.00 85.19 262 GLU A C 1
ATOM 1943 O O . GLU A 1 262 ? 1.504 -45.482 5.134 1.00 85.19 262 GLU A O 1
ATOM 1948 N N . ASP A 1 263 ? 3.443 -46.423 5.774 1.00 86.75 263 ASP A N 1
ATOM 1949 C CA . ASP A 1 263 ? 4.254 -45.824 4.704 1.00 86.75 263 ASP A CA 1
ATOM 1950 C C . ASP A 1 263 ? 3.689 -46.092 3.302 1.00 86.75 263 ASP A C 1
ATOM 1952 O O . ASP A 1 263 ? 3.715 -45.217 2.437 1.00 86.75 263 ASP A O 1
ATOM 1956 N N . HIS A 1 264 ? 3.119 -47.278 3.073 1.00 87.94 264 HIS A N 1
ATOM 1957 C CA . HIS A 1 264 ? 2.527 -47.623 1.780 1.00 87.94 264 HIS A CA 1
ATOM 1958 C C . HIS A 1 264 ? 1.269 -46.792 1.470 1.00 87.94 264 HIS A C 1
ATOM 1960 O O . HIS A 1 264 ? 1.060 -46.404 0.320 1.00 87.94 264 HIS A O 1
ATOM 1966 N N . VAL A 1 265 ? 0.463 -46.466 2.488 1.00 85.81 265 VAL A N 1
ATOM 1967 C CA . VAL A 1 265 ? -0.702 -45.581 2.349 1.00 85.81 265 VAL A CA 1
ATOM 1968 C C . VAL A 1 265 ? -0.231 -44.161 2.071 1.00 85.81 265 VAL A C 1
ATOM 1970 O O . VAL A 1 265 ? -0.739 -43.534 1.145 1.00 85.81 265 VAL A O 1
ATOM 1973 N N . LEU A 1 266 ? 0.769 -43.676 2.818 1.00 84.50 266 LEU A N 1
ATOM 1974 C CA . LEU A 1 266 ? 1.360 -42.347 2.632 1.00 84.50 266 LEU A CA 1
ATOM 1975 C C . LEU A 1 266 ? 1.904 -42.163 1.207 1.00 84.50 266 LEU A C 1
ATOM 1977 O O . LEU A 1 266 ? 1.578 -41.169 0.554 1.00 84.50 266 LEU A O 1
ATOM 1981 N N . ALA A 1 267 ? 2.643 -43.146 0.690 1.00 83.62 267 ALA A N 1
ATOM 1982 C CA . ALA A 1 267 ? 3.138 -43.135 -0.683 1.00 83.62 267 ALA A CA 1
ATOM 1983 C C . ALA A 1 267 ? 1.993 -43.117 -1.713 1.00 83.62 267 ALA A C 1
ATOM 1985 O O . ALA A 1 267 ? 2.032 -42.330 -2.661 1.00 83.62 267 ALA A O 1
ATOM 1986 N N . ALA A 1 268 ? 0.946 -43.928 -1.508 1.00 86.56 268 ALA A N 1
ATOM 1987 C CA . ALA A 1 268 ? -0.203 -44.011 -2.412 1.00 86.56 268 ALA A CA 1
ATOM 1988 C C . ALA A 1 268 ? -0.989 -42.690 -2.518 1.00 86.56 268 ALA A C 1
ATOM 1990 O O . ALA A 1 268 ? -1.469 -42.344 -3.596 1.00 86.56 268 ALA A O 1
ATOM 1991 N N . ILE A 1 269 ? -1.082 -41.922 -1.427 1.00 84.38 269 ILE A N 1
ATOM 1992 C CA . ILE A 1 269 ? -1.741 -40.603 -1.407 1.00 84.38 269 ILE A CA 1
ATOM 1993 C C . ILE A 1 269 ? -0.787 -39.438 -1.750 1.00 84.38 269 ILE A C 1
ATOM 1995 O O . ILE A 1 269 ? -1.137 -38.271 -1.561 1.00 84.38 269 ILE A O 1
ATOM 1999 N N . GLY A 1 270 ? 0.424 -39.731 -2.238 1.00 79.75 270 GLY A N 1
ATOM 2000 C CA . GLY A 1 270 ? 1.395 -38.729 -2.688 1.00 79.75 270 GLY A CA 1
ATOM 2001 C C . GLY A 1 270 ? 2.086 -37.954 -1.561 1.00 79.75 270 GLY A C 1
ATOM 2002 O O . GLY A 1 270 ? 2.532 -36.821 -1.770 1.00 79.75 270 GLY A O 1
ATOM 2003 N N . ARG A 1 271 ? 2.166 -38.521 -0.352 1.00 78.31 271 ARG A N 1
ATOM 2004 C CA . ARG A 1 271 ? 2.925 -37.937 0.760 1.00 78.31 271 ARG A CA 1
ATOM 2005 C C . ARG A 1 271 ? 4.384 -38.363 0.714 1.00 78.31 271 ARG A C 1
ATOM 2007 O O . ARG A 1 271 ? 4.708 -39.500 0.400 1.00 78.31 271 ARG A O 1
ATOM 2014 N N . ARG A 1 272 ? 5.260 -37.399 1.010 1.00 76.62 272 ARG A N 1
ATOM 2015 C CA . ARG A 1 272 ? 6.720 -37.569 1.012 1.00 76.62 272 ARG A CA 1
ATOM 2016 C C . ARG A 1 272 ? 7.288 -37.898 2.395 1.00 76.62 272 ARG A C 1
ATOM 2018 O O . ARG A 1 272 ? 8.455 -38.250 2.471 1.00 76.62 272 ARG A O 1
ATOM 2025 N N . HIS A 1 273 ? 6.485 -37.763 3.451 1.00 77.31 273 HIS A N 1
ATOM 2026 C CA . HIS A 1 273 ? 6.868 -38.113 4.817 1.00 77.31 273 HIS A CA 1
ATOM 2027 C C . HIS A 1 273 ? 6.555 -39.585 5.110 1.00 77.31 273 HIS A C 1
ATOM 2029 O O . HIS A 1 273 ? 5.604 -40.142 4.562 1.00 77.31 273 HIS A O 1
ATOM 2035 N N . THR A 1 274 ? 7.351 -40.187 5.985 1.00 83.75 274 THR A N 1
ATOM 2036 C CA . THR A 1 274 ? 7.226 -41.556 6.500 1.00 83.75 274 THR A CA 1
ATOM 2037 C C . THR A 1 274 ? 6.624 -41.557 7.904 1.00 83.75 274 THR A C 1
ATOM 2039 O O . THR A 1 274 ? 6.579 -40.526 8.582 1.00 83.75 274 THR A O 1
ATOM 2042 N N . ALA A 1 275 ? 6.194 -42.722 8.384 1.00 83.38 275 ALA A N 1
ATOM 2043 C CA . ALA A 1 275 ? 5.778 -42.917 9.770 1.00 83.38 275 ALA A CA 1
ATOM 2044 C C . ALA A 1 275 ? 6.899 -42.554 10.758 1.00 83.38 275 ALA A C 1
ATOM 2046 O O . ALA A 1 275 ? 6.637 -41.967 11.807 1.00 83.38 275 ALA A O 1
ATOM 2047 N N . ARG A 1 276 ? 8.157 -42.819 10.389 1.00 82.75 276 ARG A N 1
ATOM 2048 C CA . ARG A 1 276 ? 9.331 -42.444 11.182 1.00 82.75 276 ARG A CA 1
ATOM 2049 C C . ARG A 1 276 ? 9.487 -40.927 11.309 1.00 82.75 276 ARG A C 1
ATOM 2051 O O . ARG A 1 276 ? 9.758 -40.449 12.405 1.00 82.75 276 ARG A O 1
ATOM 2058 N N . ASP A 1 277 ? 9.258 -40.164 10.242 1.00 78.81 277 ASP A N 1
ATOM 2059 C CA . ASP A 1 277 ? 9.324 -38.693 10.303 1.00 78.81 277 ASP A CA 1
ATOM 2060 C C . ASP A 1 277 ? 8.291 -38.129 11.296 1.00 78.81 277 ASP A C 1
ATOM 2062 O O . ASP A 1 277 ? 8.539 -37.136 11.983 1.00 78.81 277 ASP A O 1
ATOM 2066 N N . VAL A 1 278 ? 7.140 -38.802 11.432 1.00 78.00 278 VAL A N 1
ATOM 2067 C CA . VAL A 1 278 ? 6.149 -38.492 12.473 1.00 78.00 278 VAL A CA 1
ATOM 2068 C C . VAL A 1 278 ? 6.751 -38.707 13.857 1.00 78.00 278 VAL A C 1
ATOM 2070 O O . VAL A 1 278 ? 6.626 -37.840 14.717 1.00 78.00 278 VAL A O 1
ATOM 2073 N N . GLU A 1 279 ? 7.393 -39.848 14.092 1.00 80.06 279 GLU A N 1
ATOM 2074 C CA . GLU A 1 279 ? 8.022 -40.171 15.376 1.00 80.06 279 GLU A CA 1
ATOM 2075 C C . GLU A 1 279 ? 9.161 -39.207 15.728 1.00 80.06 279 GLU A C 1
ATOM 2077 O O . GLU A 1 279 ? 9.275 -38.785 16.879 1.00 80.06 279 GLU A O 1
ATOM 2082 N N . GLU A 1 280 ? 9.959 -38.787 14.748 1.00 77.75 280 GLU A N 1
ATOM 2083 C CA . GLU A 1 280 ? 11.044 -37.823 14.944 1.00 77.75 280 GLU A CA 1
ATOM 2084 C C . GLU A 1 280 ? 10.513 -36.422 15.279 1.00 77.75 280 GLU A C 1
ATOM 2086 O O . GLU A 1 280 ? 10.969 -35.806 16.249 1.00 77.75 280 GLU A O 1
ATOM 2091 N N . ALA A 1 281 ? 9.481 -35.941 14.575 1.00 73.25 281 ALA A N 1
ATOM 2092 C CA . ALA A 1 281 ? 8.804 -34.684 14.913 1.00 73.25 281 ALA A CA 1
ATOM 2093 C C . ALA A 1 281 ? 8.225 -34.718 16.342 1.00 73.25 281 ALA A C 1
ATOM 2095 O O . ALA A 1 281 ? 8.283 -33.743 17.100 1.00 73.25 281 ALA A O 1
ATOM 2096 N N . MET A 1 282 ? 7.710 -35.878 16.744 1.00 71.75 282 MET A N 1
ATOM 2097 C CA . MET A 1 282 ? 7.172 -36.121 18.080 1.00 71.75 282 MET A CA 1
ATOM 2098 C C . MET A 1 282 ? 8.259 -36.146 19.162 1.00 71.75 282 MET A C 1
ATOM 2100 O O . MET A 1 282 ? 8.042 -35.625 20.258 1.00 71.75 282 MET A O 1
ATOM 2104 N N . ALA A 1 283 ? 9.424 -36.721 18.866 1.00 72.94 283 ALA A N 1
ATOM 2105 C CA . ALA A 1 283 ? 10.577 -36.730 19.761 1.00 72.94 283 ALA A CA 1
ATOM 2106 C C . ALA A 1 283 ? 11.190 -35.326 19.912 1.00 72.94 283 ALA A C 1
ATOM 2108 O O . ALA A 1 283 ? 11.532 -34.916 21.024 1.00 72.94 283 ALA A O 1
ATOM 2109 N N . CYS A 1 284 ? 11.251 -34.547 18.825 1.00 66.12 284 CYS A N 1
ATOM 2110 C CA . CYS A 1 284 ? 11.725 -33.163 18.842 1.00 66.12 284 CYS A CA 1
ATOM 2111 C C . CYS A 1 284 ? 10.954 -32.325 19.874 1.00 66.12 284 CYS A C 1
ATOM 2113 O O . CYS A 1 284 ? 11.559 -31.691 20.743 1.00 66.12 284 CYS A O 1
ATOM 2115 N N . LYS A 1 285 ? 9.620 -32.429 19.886 1.00 64.56 285 LYS A N 1
ATOM 2116 C CA . LYS A 1 285 ? 8.766 -31.812 20.913 1.00 64.56 285 LYS A CA 1
ATOM 2117 C C . LYS A 1 285 ? 9.198 -32.178 22.334 1.00 64.56 285 LYS A C 1
ATOM 2119 O O . LYS A 1 285 ? 9.323 -31.294 23.176 1.00 64.56 285 LYS A O 1
ATOM 2124 N N . GLN A 1 286 ? 9.426 -33.461 22.614 1.00 62.06 286 GLN A N 1
ATOM 2125 C CA . GLN A 1 286 ? 9.813 -33.911 23.956 1.00 62.06 286 GLN A CA 1
ATOM 2126 C C . GLN A 1 286 ? 11.128 -33.265 24.406 1.00 62.06 286 GLN A C 1
ATOM 2128 O O . GLN A 1 286 ? 11.239 -32.861 25.560 1.00 62.06 286 GLN A O 1
ATOM 2133 N N . THR A 1 287 ? 12.087 -33.093 23.491 1.00 61.50 287 THR A N 1
ATOM 2134 C CA . THR A 1 287 ? 13.352 -32.410 23.799 1.00 61.50 287 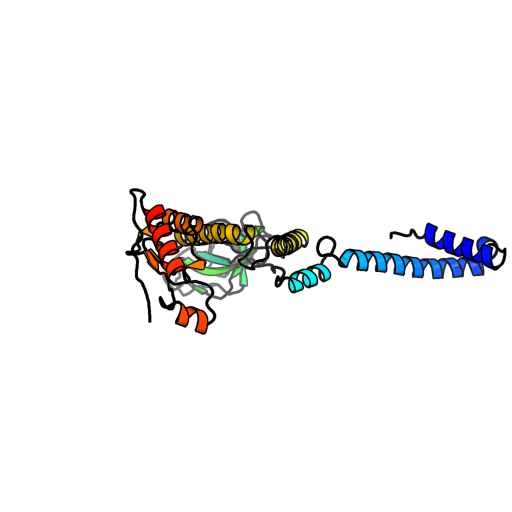THR A CA 1
ATOM 2135 C C . THR A 1 287 ? 13.217 -30.900 24.013 1.00 61.50 287 THR A C 1
ATOM 2137 O O . THR A 1 287 ? 13.950 -30.355 24.834 1.00 61.50 287 THR A O 1
ATOM 2140 N N . VAL A 1 288 ? 12.290 -30.218 23.329 1.00 62.12 288 VAL A N 1
ATOM 2141 C CA . VAL A 1 288 ? 12.025 -28.779 23.542 1.00 62.12 288 VAL A CA 1
ATOM 2142 C C . VAL A 1 288 ? 11.242 -28.546 24.843 1.00 62.12 288 VAL A C 1
ATOM 2144 O O . VAL A 1 288 ? 11.552 -27.635 25.603 1.00 62.12 288 VAL A O 1
ATOM 2147 N N . CYS A 1 289 ? 10.279 -29.415 25.161 1.00 56.16 289 CYS A N 1
ATOM 2148 C CA . CYS A 1 289 ? 9.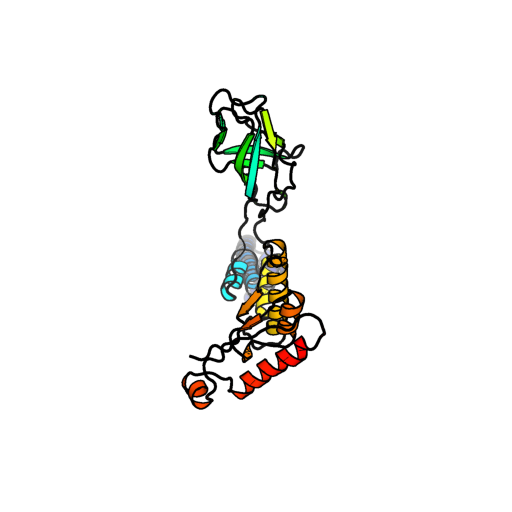435 -29.308 26.357 1.00 56.16 289 CYS A CA 1
ATOM 2149 C C . CYS A 1 289 ? 10.079 -29.830 27.659 1.00 56.16 289 CYS A C 1
ATOM 2151 O O . CYS A 1 289 ? 9.435 -29.780 28.704 1.00 56.16 289 CYS A O 1
ATOM 2153 N N . ALA A 1 290 ? 11.313 -30.345 27.631 1.00 50.97 290 ALA A N 1
ATOM 2154 C CA . ALA A 1 290 ? 11.998 -30.884 28.814 1.00 50.97 290 ALA A CA 1
ATOM 2155 C C . ALA A 1 290 ? 12.488 -29.804 29.812 1.00 50.97 290 ALA A C 1
ATOM 2157 O O . ALA A 1 290 ? 13.059 -30.138 30.851 1.00 50.97 290 ALA A O 1
ATOM 2158 N N . ALA A 1 291 ? 12.262 -28.516 29.528 1.00 44.12 291 ALA A N 1
ATOM 2159 C CA . ALA A 1 291 ? 12.496 -27.421 30.468 1.00 44.12 291 ALA A CA 1
ATOM 2160 C C . ALA A 1 291 ? 11.380 -27.350 31.546 1.00 44.12 291 ALA A C 1
ATOM 2162 O O . ALA A 1 291 ? 10.232 -27.690 31.267 1.00 44.12 291 ALA A O 1
ATOM 2163 N N . PRO A 1 292 ? 11.646 -26.884 32.785 1.00 38.72 292 PRO A N 1
ATOM 2164 C CA . PRO A 1 292 ? 10.794 -27.162 33.953 1.00 38.72 292 PRO A CA 1
ATOM 2165 C C . PRO A 1 292 ? 9.470 -26.374 34.022 1.00 38.72 292 PRO A C 1
ATOM 2167 O O . PRO A 1 292 ? 8.832 -26.336 35.074 1.00 38.72 292 PRO A O 1
ATOM 2170 N N . ARG A 1 293 ? 9.053 -25.690 32.952 1.00 42.59 293 ARG A N 1
ATOM 2171 C CA . ARG A 1 293 ? 7.887 -24.796 32.950 1.00 42.59 293 ARG A CA 1
ATOM 2172 C C . ARG A 1 293 ? 6.988 -25.123 31.754 1.00 42.59 293 ARG A C 1
ATOM 2174 O O . ARG A 1 293 ? 7.271 -24.694 30.651 1.00 42.59 293 ARG A O 1
ATOM 2181 N N . ARG A 1 294 ? 5.904 -25.864 32.028 1.00 49.12 294 ARG A N 1
ATOM 2182 C CA . ARG A 1 294 ? 4.820 -26.289 31.110 1.00 49.12 294 ARG A CA 1
ATOM 2183 C C . ARG A 1 294 ? 5.250 -27.196 29.943 1.00 49.12 294 ARG A C 1
ATOM 2185 O O . ARG A 1 294 ? 5.898 -26.783 28.996 1.00 49.12 294 ARG A O 1
ATOM 2192 N N . CYS A 1 295 ? 4.797 -28.449 29.982 1.00 48.56 295 CYS A N 1
ATOM 2193 C CA . CYS A 1 295 ? 4.932 -29.393 28.873 1.00 48.56 295 CYS A CA 1
ATOM 2194 C C . CYS A 1 295 ? 3.659 -29.369 28.018 1.00 48.56 295 CYS A C 1
ATOM 2196 O O . CYS A 1 295 ? 2.560 -29.531 28.558 1.00 48.56 295 CYS A O 1
ATOM 2198 N N . MET A 1 296 ? 3.796 -29.197 26.699 1.00 55.09 296 MET A N 1
ATOM 2199 C CA . MET A 1 296 ? 2.643 -29.194 25.800 1.00 55.09 296 MET A CA 1
ATOM 2200 C C . MET A 1 296 ? 1.953 -30.568 25.782 1.00 55.09 296 MET A C 1
ATOM 2202 O O . MET A 1 296 ? 2.594 -31.581 25.490 1.00 55.09 296 MET A O 1
ATOM 2206 N N . ARG A 1 297 ? 0.638 -30.643 26.006 1.00 53.78 297 ARG A N 1
ATOM 2207 C CA . ARG A 1 297 ? -0.162 -31.878 25.859 1.00 53.78 297 ARG A CA 1
ATOM 2208 C C . ARG A 1 297 ? -0.348 -32.239 24.375 1.00 53.78 297 ARG A C 1
ATOM 2210 O O . ARG A 1 297 ? 0.071 -31.491 23.492 1.00 53.78 297 ARG A O 1
ATOM 2217 N N . GLN A 1 298 ? -0.861 -33.432 24.061 1.00 54.53 298 GLN A N 1
ATOM 2218 C CA . GLN 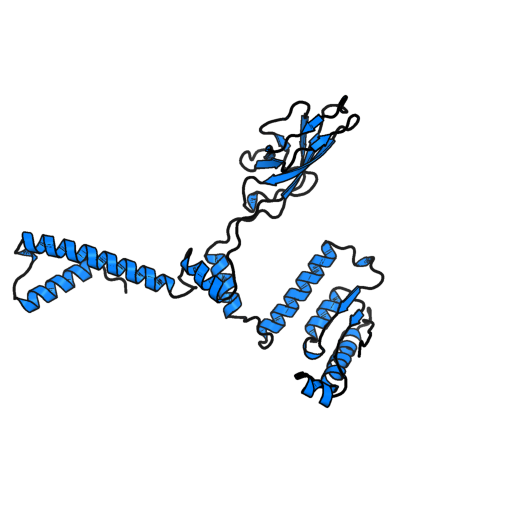A 1 298 ? -0.955 -33.939 22.680 1.00 54.53 298 GLN A CA 1
ATOM 2219 C C . GLN A 1 298 ? -2.241 -34.738 22.437 1.00 54.53 298 GLN A C 1
ATOM 2221 O O . GLN A 1 298 ? -2.716 -35.412 23.341 1.00 54.53 298 GLN A O 1
ATOM 2226 N N . VAL A 1 299 ? -2.764 -34.727 21.202 1.00 50.75 299 VAL A N 1
ATOM 2227 C CA . VAL A 1 299 ? -3.658 -35.790 20.686 1.00 50.75 299 VAL A CA 1
ATOM 2228 C C . VAL A 1 299 ? -3.183 -36.170 19.286 1.00 50.75 299 VAL A C 1
ATOM 2230 O O . VAL A 1 299 ? -2.851 -35.288 18.496 1.00 50.75 299 VAL A O 1
ATOM 2233 N N . LYS A 1 300 ? -3.140 -37.472 18.996 1.00 52.62 300 LYS A N 1
ATOM 2234 C CA . LYS A 1 300 ? -3.018 -38.001 17.635 1.00 52.62 300 LYS A CA 1
ATOM 2235 C C . LYS A 1 300 ? -4.428 -38.109 17.056 1.00 52.62 300 LYS A C 1
ATOM 2237 O O . LYS A 1 300 ? -5.252 -38.819 17.624 1.00 52.62 300 LYS A O 1
ATOM 2242 N N . LYS A 1 301 ? -4.715 -37.422 15.951 1.00 46.19 301 LYS A N 1
ATOM 2243 C CA . LYS A 1 301 ? -5.904 -37.703 15.134 1.00 46.19 301 LYS A CA 1
ATOM 2244 C C . LYS A 1 301 ? -5.447 -38.516 13.927 1.00 46.19 301 LYS A C 1
ATOM 2246 O O . LYS A 1 301 ? -4.990 -37.944 12.945 1.00 46.19 301 LYS A O 1
ATOM 2251 N N . ALA A 1 302 ? -5.495 -39.837 14.052 1.00 44.41 302 ALA A N 1
ATOM 2252 C CA . ALA A 1 302 ? -5.489 -40.736 12.903 1.00 44.41 302 ALA A CA 1
ATOM 2253 C C . ALA A 1 302 ? -6.956 -41.060 12.591 1.00 44.41 302 ALA A C 1
ATOM 2255 O O . ALA A 1 302 ? -7.727 -41.283 13.528 1.00 44.41 302 ALA A O 1
ATOM 2256 N N . ALA A 1 303 ? -7.338 -40.983 11.318 1.00 42.94 303 ALA A N 1
ATOM 2257 C CA . ALA A 1 303 ? -8.628 -41.460 10.830 1.00 42.94 303 ALA A CA 1
ATOM 2258 C C . ALA A 1 303 ? -8.461 -42.889 10.314 1.00 42.94 303 ALA A C 1
ATOM 2260 O O . ALA A 1 303 ? -7.379 -43.155 9.742 1.00 42.94 303 ALA A O 1
#

Secondary structure (DSSP, 8-state):
----HHHHHHHHHHHHHHHHS--GGG-HHHHHHHHHHHHHHHHHHHHHHHHHHHSSTTT--HHHHHHHHHHTT--PPPPB--EEEEEEEESS--SSPEEE-TT-EEEETTEEEEEEEESS-EEE-TT-SEEEEEEEESS-SGGG---TT-EEEESSPPTTEEEEE-SS--B--BPPPPHHHHHHHHHHHHHS-SSS-SHHH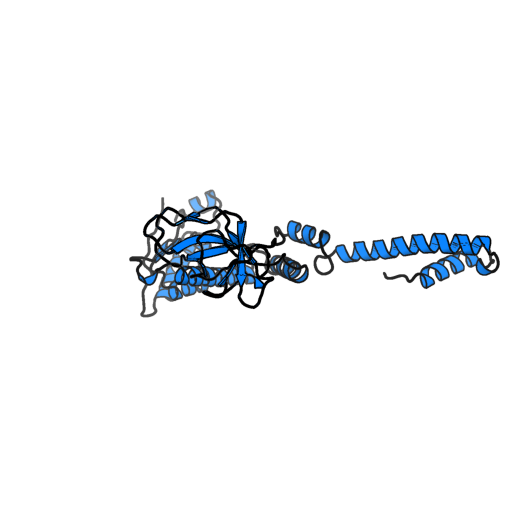HHHHHHHHHHHHHHHHHHS-GGG-S--EEEEESGGG--HHHHHHHHHTT--EEEE--S-S-HHHHHHTT----HHHHHHHHHHHHHHTTSSS-PPEEEE---

pLDDT: mean 86.33, std 11.36, range [38.72, 97.38]

Radius of gyration: 32.9 Å; chains: 1; bounding box: 67×74×84 Å

Foldseek 3Di:
DQDDLVNLLVVVQVVVCVVPVDGLVVPVVSVVVSSVVSVVVNVVSVVVVLVVLLPDCVRRADPSVQVLQVVLVHHWDAFDWFKAKKKWFFPDFAQAKDKDAWQFWWAFVPGRQFIKTFHGMDIQHGRGGMDITIITTPAQAPVNFAAWFGTWGTPDDGPRTDTMTTRGTTDDRHHTDGSVRSSVVSVVCVVAPCPVPDPVNLVVVLVVLLVVLVVCVVVDVVVPDPAAEDAQEALVSADLSNLLSCVVSPHQAYEHENQDQCQVVCVVVPHPDHNVSNVVSVVSLVVSQVPPPHRHDYDYDHD

Sequence (303 aa):
MRATYQEITDKMRAAFFDACGEKPEDLPELDTRFRSVATELYALSVFGDHVQSQVFADTARGADLDRHAADVGLQRKGASAAAGVLTFSLAQAAEAAVTVPADTVCSVAGQPYLQFATTKAATIPAGEWTGDVPAVSLGKTTAHNVEPGCITVMVNPPAGIRGVTNANRFSGGAAVETDTALRQRICQVQQVPPNGVNTACLAAAVEQLDRVLTRMEQVLPLGQCAEYTVEAGRPDTIDREKLQVLLDHGVDRISVNPQSLEDHVLAAIGRRHTARDVEEAMACKQTVCAAPRRCMRQVKKAA